Protein AF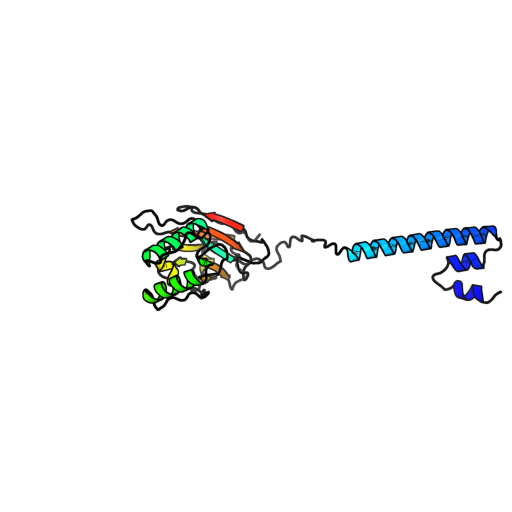-A0AA85JJZ2-F1 (afdb_monomer_lite)

Organism: Trichobilharzia regenti (NCBI:txid157069)

Secondary structure (DSSP, 8-state):
--SHHHHHHSSS-HHHHHHHH-SSHHHHHHHHHHHHHHHHHHHHHHHHHHHHHHTT----------SSSS--SPPEEEEEE-HHHHHHHHHHHHHHTT------SSGGG-HHHHHHHHHHHHHH-TT---S-EEEEEEET--EEETTTT---HHHHHH--EEEEEEEESGGGGGGEEEEEEES---SS-S--EEEEEEES-SSS---EEEEEEEE---TTS-----EEEEEE-TTS-TT-SS---EEEEE-TT----------

InterPro domains:
  IPR001873 Epithelial sodium channel [PF00858] (10-241)

pLDDT: mean 75.11, std 14.27, range [41.88, 94.56]

Sequence (263 aa):
MKCFSSVFSQSSLVPLAKIANAPSRSLRLLWATVTAIMFIGLCVCISLVVMQYLKHQTVFQLDYSGRHTVYDQVPGITICPQSQESKRLFTDAMKRFNIASQPQPLPWFSKTVMDQFRAKALEIRPDLKFSVIVNRLPKGDLLWNTSNTAISPIYRMLLNFSVEFQIQPSHLSDSYRLTVMEQVPNKRNFLCTTFELLSKNMERVWSYLEIRINQENNSEGTNRVTFTVITHERGELPFSAYDRHIHTILPPETSVSLYFSSL

Structure (mmCIF, N/CA/C/O backbone):
data_AF-A0AA85JJZ2-F1
#
_entry.id   AF-A0AA85JJZ2-F1
#
loop_
_atom_site.group_PDB
_atom_site.id
_atom_site.type_symbol
_atom_site.label_atom_id
_atom_site.label_alt_id
_atom_site.label_comp_id
_atom_site.label_asym_id
_atom_site.label_entity_id
_atom_site.label_seq_id
_atom_site.pdbx_PDB_ins_code
_atom_site.Cartn_x
_atom_site.Cartn_y
_atom_site.Cartn_z
_atom_site.occupancy
_atom_site.B_iso_or_equiv
_atom_site.auth_seq_id
_atom_site.auth_comp_id
_atom_site.auth_asym_id
_atom_site.auth_atom_id
_atom_site.pdbx_PDB_model_num
ATOM 1 N N . MET A 1 1 ? 69.908 -15.992 -46.828 1.00 45.88 1 MET A N 1
ATOM 2 C CA . MET A 1 1 ? 68.901 -14.970 -46.443 1.00 45.88 1 MET A CA 1
ATOM 3 C C . MET A 1 1 ? 67.568 -15.060 -47.221 1.00 45.88 1 MET A C 1
ATOM 5 O O . MET A 1 1 ? 66.847 -14.079 -47.260 1.00 45.88 1 MET A O 1
ATOM 9 N N . LYS A 1 2 ? 67.184 -16.210 -47.811 1.00 43.09 2 LYS A N 1
ATOM 10 C CA . LYS A 1 2 ? 65.933 -16.340 -48.602 1.00 43.09 2 LYS A CA 1
ATOM 11 C C . LYS A 1 2 ? 64.765 -17.027 -47.868 1.00 43.09 2 LYS A C 1
ATOM 13 O O . LYS A 1 2 ? 63.656 -17.012 -48.374 1.00 43.09 2 LYS A O 1
ATOM 18 N N . CYS A 1 3 ? 65.001 -17.610 -46.688 1.00 44.38 3 CYS A N 1
ATOM 19 C CA . CYS A 1 3 ? 63.988 -18.398 -45.967 1.00 44.38 3 CYS A CA 1
ATOM 20 C C . CYS A 1 3 ? 63.107 -17.555 -45.019 1.00 44.38 3 CYS A C 1
ATOM 22 O O . CYS A 1 3 ? 61.958 -17.890 -44.778 1.00 44.38 3 CYS A O 1
ATOM 24 N N . PHE A 1 4 ? 63.605 -16.419 -44.516 1.00 50.25 4 PHE A N 1
ATOM 25 C CA . PHE A 1 4 ? 62.833 -15.555 -43.609 1.00 50.25 4 PHE A CA 1
ATOM 26 C C . PHE A 1 4 ? 61.761 -14.716 -44.323 1.00 50.25 4 PHE A C 1
ATOM 28 O O . PHE A 1 4 ? 60.773 -14.340 -43.705 1.00 50.25 4 PHE A O 1
ATOM 35 N N . SER A 1 5 ? 61.921 -14.423 -45.616 1.00 52.78 5 SER A N 1
ATOM 36 C CA . SER A 1 5 ? 60.989 -13.560 -46.353 1.00 52.78 5 SER A CA 1
ATOM 37 C C . SER A 1 5 ? 59.671 -14.252 -46.716 1.00 52.78 5 SER A C 1
ATOM 39 O O . SER A 1 5 ? 58.654 -13.571 -46.837 1.00 52.78 5 SER A O 1
ATOM 41 N N . SER A 1 6 ? 59.654 -15.583 -46.856 1.00 53.25 6 SER A N 1
ATOM 42 C CA . SER A 1 6 ? 58.434 -16.332 -47.187 1.00 53.25 6 SER A CA 1
ATOM 43 C C . SER A 1 6 ? 57.478 -16.432 -45.995 1.00 53.25 6 SER A C 1
ATOM 45 O O . SER A 1 6 ? 56.279 -16.228 -46.169 1.00 53.25 6 SER A O 1
ATOM 47 N N . VAL A 1 7 ? 58.004 -16.632 -44.781 1.00 54.75 7 VAL A N 1
ATOM 48 C CA . VAL A 1 7 ? 57.213 -16.818 -43.546 1.00 54.75 7 VAL A CA 1
ATOM 49 C C . VAL A 1 7 ? 56.432 -15.554 -43.148 1.00 54.75 7 VAL A C 1
ATOM 51 O O . VAL A 1 7 ? 55.290 -15.636 -42.701 1.00 54.75 7 VAL A O 1
ATOM 54 N N . PHE A 1 8 ? 56.996 -14.364 -43.373 1.00 50.31 8 PHE A N 1
ATOM 55 C CA . PHE A 1 8 ? 56.337 -13.097 -43.021 1.00 50.31 8 PHE A CA 1
ATOM 56 C C . PHE A 1 8 ? 55.406 -12.540 -44.106 1.00 50.31 8 PHE A C 1
ATOM 58 O O . PHE A 1 8 ? 54.631 -11.633 -43.820 1.00 50.31 8 PHE A O 1
ATOM 65 N N . SER A 1 9 ? 55.445 -13.075 -45.332 1.00 49.41 9 SER A N 1
ATOM 66 C CA . SER A 1 9 ? 54.568 -12.622 -46.425 1.00 49.41 9 SER A CA 1
ATOM 67 C C . SER A 1 9 ? 53.109 -13.073 -46.272 1.00 49.41 9 SER A C 1
ATOM 69 O O . SER A 1 9 ? 52.217 -12.438 -46.826 1.00 49.41 9 SER A O 1
ATOM 71 N N . GLN A 1 10 ? 52.867 -14.132 -45.490 1.00 53.41 10 GLN A N 1
ATOM 72 C CA . GLN A 1 10 ? 51.534 -14.693 -45.227 1.00 53.41 10 GLN A CA 1
ATOM 73 C C . GLN A 1 10 ? 50.984 -14.359 -43.831 1.00 53.41 10 GLN A C 1
ATOM 75 O O . GLN A 1 10 ? 49.855 -14.719 -43.512 1.00 53.41 10 GLN A O 1
ATOM 80 N N . SER A 1 11 ? 51.759 -13.673 -42.988 1.00 52.47 11 SER A N 1
ATOM 81 C CA . SER A 1 11 ? 51.345 -13.315 -41.627 1.00 52.47 11 SER A CA 1
ATOM 82 C C . SER A 1 11 ? 50.733 -11.910 -41.588 1.00 52.47 11 SER A C 1
ATOM 84 O O . SER A 1 11 ? 51.138 -11.029 -42.343 1.00 52.47 11 SER A O 1
ATOM 86 N N . SER A 1 12 ? 49.839 -11.644 -40.631 1.00 55.72 12 SER A N 1
ATOM 87 C CA . SER A 1 12 ? 49.266 -10.310 -40.334 1.00 55.72 12 SER A CA 1
ATOM 88 C C . SER A 1 12 ? 50.306 -9.237 -39.941 1.00 55.72 12 SER A C 1
ATOM 90 O O . SER A 1 12 ? 49.969 -8.084 -39.689 1.00 55.72 12 SER A O 1
ATOM 92 N N . LEU A 1 13 ? 51.592 -9.598 -39.944 1.00 63.62 13 LEU A N 1
ATOM 93 C CA . LEU A 1 13 ? 52.769 -8.792 -39.632 1.00 63.62 13 LEU A CA 1
ATOM 94 C C . LEU A 1 13 ? 53.433 -8.203 -40.892 1.00 63.62 13 LEU A C 1
ATOM 96 O O . LEU A 1 13 ? 54.660 -8.133 -41.002 1.00 63.62 13 LEU A O 1
ATOM 100 N N . VAL A 1 14 ? 52.617 -7.735 -41.838 1.00 65.94 14 VAL A N 1
ATOM 101 C CA . VAL A 1 14 ? 53.031 -7.065 -43.088 1.00 65.94 14 VAL A CA 1
ATOM 102 C C . VAL A 1 14 ? 54.138 -6.003 -42.898 1.00 65.94 14 VAL A C 1
ATOM 104 O O . VAL A 1 14 ? 55.038 -5.931 -43.742 1.00 65.94 14 VAL A O 1
ATOM 107 N N . PRO A 1 15 ? 54.161 -5.198 -41.813 1.00 64.06 15 PRO A N 1
ATOM 108 C CA . PRO A 1 15 ? 55.228 -4.218 -41.607 1.00 64.06 15 PRO A CA 1
ATOM 109 C C . PRO A 1 15 ? 56.616 -4.846 -41.381 1.00 64.06 15 PRO A C 1
ATOM 111 O O . PRO A 1 15 ? 57.609 -4.328 -41.891 1.00 64.06 15 PRO A O 1
ATOM 114 N N . LEU A 1 16 ? 56.703 -6.004 -40.712 1.00 65.00 16 LEU A N 1
ATOM 115 C CA . LEU A 1 16 ? 57.970 -6.722 -40.494 1.00 65.00 16 LEU A CA 1
ATOM 116 C C . LEU A 1 16 ? 58.529 -7.299 -41.804 1.00 65.00 16 LEU A C 1
ATOM 118 O O . LEU A 1 16 ? 59.738 -7.246 -42.038 1.00 65.00 16 LEU A O 1
ATOM 122 N N . ALA A 1 17 ? 57.651 -7.754 -42.704 1.00 66.19 17 ALA A N 1
ATOM 123 C CA . ALA A 1 17 ? 58.038 -8.185 -44.047 1.00 66.19 17 ALA A CA 1
ATOM 124 C C . ALA A 1 17 ? 58.623 -7.027 -44.881 1.00 66.19 17 ALA A C 1
ATOM 126 O O . ALA A 1 17 ? 59.605 -7.214 -45.604 1.00 66.19 17 ALA A O 1
ATOM 127 N N . LYS A 1 18 ? 58.068 -5.812 -44.748 1.00 67.12 18 LYS A N 1
ATOM 128 C CA . LYS A 1 18 ? 58.584 -4.606 -45.421 1.00 67.12 18 LYS A CA 1
ATOM 129 C C . LYS A 1 18 ? 59.937 -4.150 -44.867 1.00 67.12 18 LYS A C 1
ATOM 131 O O . LYS A 1 18 ? 60.785 -3.722 -45.648 1.00 67.12 18 LYS A O 1
ATOM 136 N N . ILE A 1 19 ? 60.178 -4.296 -43.562 1.00 69.62 19 ILE A N 1
ATOM 137 C CA . ILE A 1 19 ? 61.484 -4.004 -42.942 1.00 69.62 19 ILE A CA 1
ATOM 138 C C . ILE A 1 19 ? 62.555 -4.994 -43.427 1.00 69.62 19 ILE A C 1
ATOM 140 O O . ILE A 1 19 ? 63.663 -4.582 -43.770 1.00 69.62 19 ILE A O 1
ATOM 144 N N . ALA A 1 20 ? 62.234 -6.289 -43.502 1.00 67.81 20 ALA A N 1
ATOM 145 C CA . ALA A 1 20 ? 63.182 -7.322 -43.924 1.00 67.81 20 ALA A CA 1
ATOM 146 C C . ALA A 1 20 ? 63.566 -7.222 -45.415 1.00 67.81 20 ALA A C 1
ATOM 148 O O . ALA A 1 20 ? 64.724 -7.454 -45.768 1.00 67.81 20 ALA A O 1
ATOM 149 N N . ASN A 1 21 ? 62.617 -6.836 -46.276 1.00 68.44 21 ASN A N 1
ATOM 150 C CA . ASN A 1 21 ? 62.807 -6.779 -47.731 1.00 68.44 21 ASN A CA 1
ATOM 151 C C . ASN A 1 21 ? 63.235 -5.398 -48.268 1.00 68.44 21 ASN A C 1
ATOM 153 O O . ASN A 1 21 ? 63.489 -5.270 -49.465 1.00 68.44 21 ASN A O 1
ATOM 157 N N . ALA A 1 22 ? 63.338 -4.358 -47.432 1.00 73.88 22 ALA A N 1
ATOM 158 C CA . ALA A 1 22 ? 63.749 -3.033 -47.900 1.00 73.88 22 ALA A CA 1
ATOM 159 C C . ALA A 1 22 ? 65.244 -3.006 -48.320 1.00 73.88 22 ALA A C 1
ATOM 161 O O . ALA A 1 22 ? 66.100 -3.502 -47.574 1.00 73.88 22 ALA A O 1
ATOM 162 N N . PRO A 1 23 ? 65.590 -2.419 -49.486 1.00 71.12 23 PRO A N 1
ATOM 163 C CA . PRO A 1 23 ? 66.945 -2.472 -50.048 1.00 71.12 23 PRO A CA 1
ATOM 164 C C . PRO A 1 23 ? 67.948 -1.517 -49.379 1.00 71.12 23 PRO A C 1
ATOM 166 O O . PRO A 1 23 ? 69.133 -1.833 -49.318 1.00 71.12 23 PRO A O 1
ATOM 169 N N . SER A 1 24 ? 67.503 -0.374 -48.844 1.00 82.00 24 SER A N 1
ATOM 170 C CA . SER A 1 24 ? 68.378 0.641 -48.236 1.00 82.00 24 SER A CA 1
ATOM 171 C C . SER A 1 24 ? 68.231 0.713 -46.711 1.00 82.00 24 SER A C 1
ATOM 173 O O . SER A 1 24 ? 67.152 0.493 -46.155 1.00 82.00 24 SER A O 1
ATOM 175 N N . ARG A 1 25 ? 69.327 1.049 -46.010 1.00 76.25 25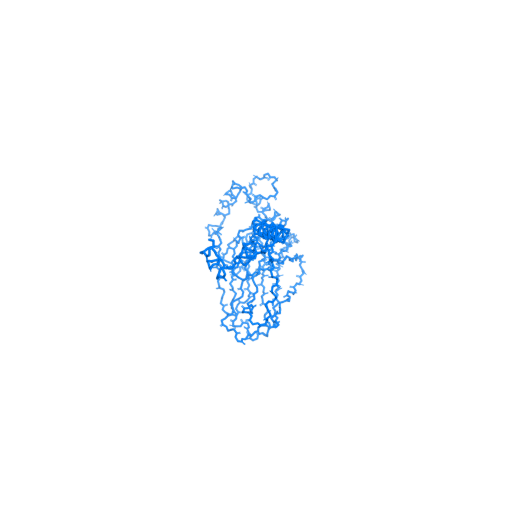 ARG A N 1
ATOM 176 C CA . ARG A 1 25 ? 69.340 1.175 -44.538 1.00 76.25 25 ARG A CA 1
ATOM 177 C C . ARG A 1 25 ? 68.389 2.264 -44.031 1.00 76.25 25 ARG A C 1
ATOM 179 O O . ARG A 1 25 ? 67.724 2.048 -43.026 1.00 76.25 25 ARG A O 1
ATOM 186 N N . SER A 1 26 ? 68.280 3.387 -44.741 1.00 77.94 26 SER A N 1
ATOM 187 C CA . SER A 1 26 ? 67.366 4.487 -44.401 1.00 77.94 26 SER A CA 1
ATOM 188 C C . SER A 1 26 ? 65.895 4.076 -44.497 1.00 77.94 26 SER A C 1
ATOM 190 O O . SER A 1 26 ? 65.113 4.378 -43.599 1.00 77.94 26 SER A O 1
ATOM 192 N N . LEU A 1 27 ? 65.523 3.316 -45.533 1.00 75.56 27 LEU A N 1
ATOM 193 C CA . LEU A 1 27 ? 64.153 2.838 -45.714 1.00 75.56 27 LEU A CA 1
ATOM 194 C C . LEU A 1 27 ? 63.770 1.789 -44.660 1.00 75.56 27 LEU A C 1
ATOM 196 O O . LEU A 1 27 ? 62.645 1.801 -44.169 1.00 75.56 27 LEU A O 1
ATOM 200 N N . ARG A 1 28 ? 64.708 0.921 -44.252 1.00 78.06 28 ARG A N 1
ATOM 201 C CA . ARG A 1 28 ? 64.500 -0.007 -43.122 1.00 78.06 28 ARG A CA 1
ATOM 202 C C . ARG A 1 28 ? 64.219 0.734 -41.820 1.00 78.06 28 ARG A C 1
ATOM 204 O O . ARG A 1 28 ? 63.323 0.339 -41.083 1.00 78.06 28 ARG A O 1
ATOM 211 N N . LEU A 1 29 ? 64.969 1.804 -41.563 1.00 80.94 29 LEU A N 1
ATOM 212 C CA . LEU A 1 29 ? 64.834 2.618 -40.357 1.00 80.94 29 LEU A CA 1
ATOM 213 C C . LEU A 1 29 ? 63.480 3.342 -40.329 1.00 80.94 29 LEU A C 1
ATOM 215 O O . LEU A 1 29 ? 62.813 3.334 -39.302 1.00 80.94 29 LEU A O 1
ATOM 219 N N . LEU A 1 30 ? 63.027 3.856 -41.476 1.00 83.12 30 LEU A N 1
ATOM 220 C CA . LEU A 1 30 ? 61.710 4.481 -41.625 1.00 83.12 30 LEU A CA 1
ATOM 221 C C . LEU A 1 30 ? 60.552 3.487 -41.425 1.00 83.12 30 LEU A C 1
ATOM 223 O O . LEU A 1 30 ? 59.590 3.785 -40.724 1.00 83.12 30 LEU A O 1
ATOM 227 N N . TRP A 1 31 ? 60.635 2.277 -41.986 1.00 79.94 31 TRP A N 1
ATOM 228 C CA . TRP A 1 31 ? 59.608 1.259 -41.735 1.00 79.94 31 TRP A CA 1
ATOM 229 C C . TRP A 1 31 ? 59.611 0.775 -40.282 1.00 79.94 31 TRP A C 1
ATOM 231 O O . TRP A 1 31 ? 58.543 0.506 -39.730 1.00 79.94 31 TRP A O 1
ATOM 241 N N . ALA A 1 32 ? 60.780 0.697 -39.642 1.00 83.06 32 ALA A N 1
ATOM 242 C CA . ALA A 1 32 ? 60.893 0.335 -38.234 1.00 83.06 32 ALA A CA 1
ATOM 243 C C . ALA A 1 32 ? 60.255 1.388 -37.316 1.00 83.06 32 ALA A C 1
ATOM 245 O O . ALA A 1 32 ? 59.477 1.022 -36.435 1.00 83.06 32 ALA A O 1
ATOM 246 N N . THR A 1 33 ? 60.506 2.682 -37.550 1.00 85.94 33 THR A N 1
ATOM 247 C CA . THR A 1 33 ? 59.891 3.761 -36.759 1.00 85.94 33 THR A CA 1
ATOM 248 C C . THR A 1 33 ? 58.377 3.801 -36.940 1.00 85.94 33 THR A C 1
ATOM 250 O O . THR A 1 33 ? 57.650 3.857 -35.952 1.00 85.94 33 THR A O 1
ATOM 253 N N . VAL A 1 34 ? 57.880 3.675 -38.174 1.00 85.19 34 VAL A N 1
ATOM 254 C CA . VAL A 1 34 ? 56.434 3.626 -38.453 1.00 85.19 34 VAL A CA 1
ATOM 255 C C . VAL A 1 34 ? 55.773 2.414 -37.786 1.00 85.19 34 VAL A C 1
ATOM 257 O O . VAL A 1 34 ? 54.698 2.537 -37.202 1.00 85.19 34 VAL A O 1
ATOM 260 N N . THR A 1 35 ? 56.425 1.250 -37.808 1.00 84.56 35 THR A N 1
ATOM 261 C CA . THR A 1 35 ? 55.900 0.038 -37.155 1.00 84.56 35 THR A CA 1
ATOM 262 C C . THR A 1 35 ? 55.863 0.185 -35.634 1.00 84.56 35 THR A C 1
ATOM 264 O O . THR A 1 35 ? 54.874 -0.197 -35.012 1.00 84.56 35 THR A O 1
ATOM 267 N N . ALA A 1 36 ? 56.895 0.785 -35.035 1.00 86.50 36 ALA A N 1
ATOM 268 C CA . ALA A 1 36 ? 56.930 1.059 -33.601 1.00 86.50 36 ALA A CA 1
ATOM 269 C C . ALA A 1 36 ? 55.815 2.030 -33.178 1.00 86.50 36 ALA A C 1
ATOM 271 O O . ALA A 1 36 ? 55.132 1.779 -32.188 1.00 86.50 36 ALA A O 1
ATOM 272 N N . ILE A 1 37 ? 55.571 3.089 -33.960 1.00 89.50 37 ILE A N 1
ATOM 273 C CA . ILE A 1 37 ? 54.482 4.044 -33.704 1.00 89.50 37 ILE A CA 1
ATOM 274 C C . ILE A 1 37 ? 53.116 3.348 -33.776 1.00 89.50 37 ILE A C 1
ATOM 276 O O . ILE A 1 37 ? 52.294 3.532 -32.880 1.00 89.50 37 ILE A O 1
ATOM 280 N N . MET A 1 38 ? 52.879 2.507 -34.791 1.00 87.88 38 MET A N 1
ATOM 281 C CA . MET A 1 38 ? 51.626 1.747 -34.899 1.00 87.88 38 MET A CA 1
ATOM 282 C C . MET A 1 38 ? 51.419 0.795 -33.716 1.00 87.88 38 MET A C 1
ATOM 284 O O . MET A 1 38 ? 50.307 0.690 -33.202 1.00 87.88 38 MET A O 1
ATOM 288 N N . PHE A 1 39 ? 52.480 0.130 -33.255 1.00 88.25 39 PHE A N 1
ATOM 289 C CA . PHE A 1 39 ? 52.407 -0.774 -32.109 1.00 88.25 39 PHE A CA 1
ATOM 290 C C . PHE A 1 39 ? 52.103 -0.028 -30.805 1.00 88.25 39 PHE A C 1
ATOM 292 O O . PHE A 1 39 ? 51.228 -0.444 -30.050 1.00 88.25 39 PHE A O 1
ATOM 299 N N . ILE A 1 40 ? 52.766 1.108 -30.566 1.00 92.00 40 ILE A N 1
ATOM 300 C CA . ILE A 1 40 ? 52.488 1.960 -29.403 1.00 92.00 40 ILE A CA 1
ATOM 301 C C . ILE A 1 40 ? 51.035 2.446 -29.441 1.00 92.00 40 ILE A C 1
ATOM 303 O O . ILE A 1 40 ? 50.339 2.348 -28.433 1.00 92.00 40 ILE A O 1
ATOM 307 N N . GLY A 1 41 ? 50.549 2.897 -30.602 1.00 92.12 41 GLY A N 1
ATOM 308 C CA . GLY A 1 41 ? 49.153 3.303 -30.775 1.00 92.12 41 GLY A CA 1
ATOM 309 C C . GLY A 1 41 ? 48.169 2.177 -30.445 1.00 92.12 41 GLY A C 1
ATOM 310 O O . GLY A 1 41 ? 47.213 2.391 -29.704 1.00 92.12 41 GLY A O 1
ATOM 311 N N . LEU A 1 42 ? 48.440 0.958 -30.917 1.00 91.12 42 LEU A N 1
ATOM 312 C CA . LEU A 1 42 ? 47.623 -0.218 -30.615 1.00 91.12 42 LEU A CA 1
ATOM 313 C C . LEU A 1 42 ? 47.613 -0.546 -29.113 1.00 91.12 42 LEU A C 1
ATOM 315 O O . LEU A 1 42 ? 46.544 -0.759 -28.544 1.00 91.12 42 LEU A O 1
ATOM 319 N N . CYS A 1 43 ? 48.773 -0.519 -28.452 1.00 93.25 43 CYS A N 1
ATOM 320 C CA . CYS A 1 43 ? 48.876 -0.734 -27.007 1.00 93.25 43 CYS A CA 1
ATOM 321 C C . CYS A 1 43 ? 48.097 0.318 -26.204 1.00 93.25 43 CYS A C 1
ATOM 323 O O . CYS A 1 43 ? 47.430 -0.028 -25.226 1.00 93.25 43 CYS A O 1
ATOM 325 N N . VAL A 1 44 ? 48.141 1.588 -26.623 1.00 94.56 44 VAL A N 1
ATOM 326 C CA . VAL A 1 44 ? 47.379 2.673 -25.988 1.00 94.56 44 VAL A CA 1
ATOM 327 C C . VAL A 1 44 ? 45.878 2.449 -26.165 1.00 94.56 44 VAL A C 1
ATOM 329 O O . VAL A 1 44 ? 45.148 2.487 -25.178 1.00 94.56 44 VAL A O 1
ATOM 332 N N . CYS A 1 45 ? 45.410 2.140 -27.378 1.00 91.75 45 CYS A N 1
ATOM 333 C CA . CYS A 1 45 ? 43.994 1.865 -27.637 1.00 91.75 45 CYS A CA 1
ATOM 334 C C . CYS A 1 45 ? 43.469 0.690 -26.800 1.00 91.75 45 CYS A C 1
ATOM 336 O O . CYS A 1 45 ? 42.422 0.809 -26.167 1.00 91.75 45 CYS A O 1
ATOM 338 N N . ILE A 1 46 ? 44.211 -0.423 -26.742 1.00 93.62 46 ILE A N 1
ATOM 339 C CA . ILE A 1 46 ? 43.832 -1.586 -25.926 1.00 93.62 46 ILE A CA 1
ATOM 340 C C . ILE A 1 46 ? 43.775 -1.203 -24.444 1.00 93.62 46 ILE A C 1
ATOM 342 O O . ILE A 1 46 ? 42.800 -1.522 -23.767 1.00 93.62 46 ILE A O 1
ATOM 346 N N . SER A 1 47 ? 44.778 -0.474 -23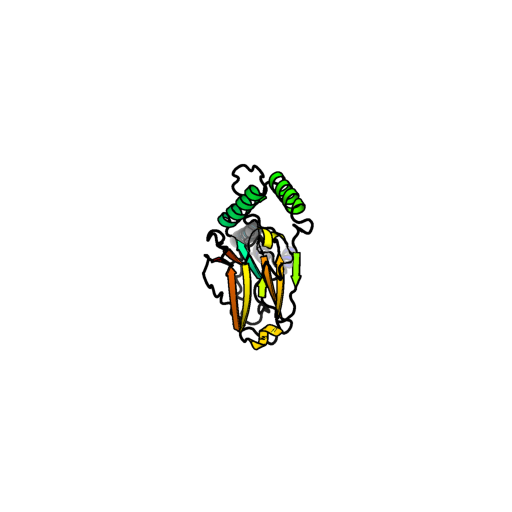.946 1.00 90.75 47 SER A N 1
ATOM 347 C CA . SER A 1 47 ? 44.816 -0.034 -22.545 1.00 90.75 47 SER A CA 1
ATOM 348 C C . SER A 1 47 ? 43.626 0.863 -22.191 1.00 90.75 47 SER A C 1
ATOM 350 O O . SER A 1 47 ? 43.043 0.707 -21.121 1.00 90.75 47 SER A O 1
ATOM 352 N N . LEU A 1 48 ? 43.218 1.763 -23.094 1.00 90.44 48 LEU A N 1
ATOM 353 C CA . LEU A 1 48 ? 42.041 2.616 -22.905 1.00 90.44 48 LEU A CA 1
ATOM 354 C C . LEU A 1 48 ? 40.744 1.800 -22.831 1.00 90.44 48 LEU A C 1
ATOM 356 O O . LEU A 1 48 ? 39.943 2.023 -21.924 1.00 90.44 48 LEU A O 1
ATOM 360 N N . VAL A 1 49 ? 40.559 0.824 -23.727 1.00 90.56 49 VAL A N 1
ATOM 361 C CA . VAL A 1 49 ? 39.382 -0.064 -23.716 1.00 90.56 49 VAL A CA 1
ATOM 362 C C . VAL A 1 49 ? 39.328 -0.888 -22.430 1.00 90.56 49 VAL A C 1
ATOM 364 O O . VAL A 1 49 ? 38.276 -0.978 -21.800 1.00 90.56 49 VAL A O 1
ATOM 367 N N . VAL A 1 50 ? 40.461 -1.444 -21.994 1.00 90.00 50 VAL A N 1
ATOM 368 C CA . VAL A 1 50 ? 40.537 -2.217 -20.746 1.00 90.00 50 VAL A CA 1
ATOM 369 C C . VAL A 1 50 ? 40.233 -1.335 -19.536 1.00 90.00 50 VAL A C 1
ATOM 371 O O . VAL A 1 50 ? 39.458 -1.741 -18.675 1.00 90.00 50 VAL A O 1
ATOM 374 N N . MET A 1 51 ? 40.767 -0.111 -19.473 1.00 86.19 51 MET A N 1
ATOM 375 C CA . MET A 1 51 ? 40.428 0.829 -18.399 1.00 86.19 51 MET A CA 1
ATOM 376 C C . MET A 1 51 ? 38.938 1.188 -18.393 1.00 86.19 51 MET A C 1
ATOM 378 O O . MET A 1 51 ? 38.335 1.258 -17.324 1.00 86.19 51 MET A O 1
ATOM 382 N N . GLN A 1 52 ? 38.324 1.383 -19.564 1.00 81.19 52 GLN A N 1
ATOM 383 C CA . GLN A 1 52 ? 36.890 1.657 -19.669 1.00 81.19 52 GLN A CA 1
ATOM 384 C C . GLN A 1 52 ? 36.041 0.455 -19.226 1.00 81.19 52 GLN A C 1
ATOM 386 O O . GLN A 1 52 ? 35.055 0.638 -18.513 1.00 81.19 52 GLN A O 1
ATOM 391 N N . TYR A 1 53 ? 36.459 -0.765 -19.572 1.00 82.56 53 TYR A N 1
ATOM 392 C CA . TYR A 1 53 ? 35.827 -2.004 -19.117 1.00 82.56 53 TYR A CA 1
ATOM 393 C C . TYR A 1 53 ? 35.933 -2.175 -17.592 1.00 82.56 53 TYR A C 1
ATOM 395 O O . TYR A 1 53 ? 34.930 -2.400 -16.917 1.00 82.56 53 TYR A O 1
ATOM 403 N N . LEU A 1 54 ? 37.125 -1.968 -17.021 1.00 81.19 54 LEU A N 1
ATOM 404 C CA . LEU A 1 54 ? 37.358 -2.036 -15.572 1.00 81.19 54 LEU A CA 1
ATOM 405 C C . LEU A 1 54 ? 36.605 -0.951 -14.790 1.00 81.19 54 LEU A C 1
ATOM 407 O O . LEU A 1 54 ? 36.335 -1.128 -13.603 1.00 81.19 54 LEU A O 1
ATOM 411 N N . LYS A 1 55 ? 36.219 0.153 -15.438 1.00 82.19 55 LYS A N 1
ATOM 412 C CA . LYS A 1 55 ? 35.410 1.215 -14.827 1.00 82.19 55 LYS A CA 1
ATOM 413 C C . LYS A 1 55 ? 33.942 0.812 -14.621 1.00 82.19 55 LYS A C 1
ATOM 415 O O . LYS A 1 55 ? 33.222 1.566 -13.975 1.00 82.19 55 LYS A O 1
ATOM 420 N N . HIS A 1 56 ? 33.504 -0.346 -15.138 1.00 69.50 56 HIS A N 1
ATOM 421 C CA . HIS A 1 56 ? 32.136 -0.866 -14.999 1.00 69.50 56 HIS A CA 1
ATOM 422 C C . HIS A 1 56 ? 31.074 0.215 -15.261 1.00 69.50 56 HIS A C 1
ATOM 424 O O . HIS A 1 56 ? 30.127 0.381 -14.493 1.00 69.50 56 HIS A O 1
ATOM 430 N N . GLN A 1 57 ? 31.255 1.003 -16.327 1.00 58.22 57 GLN A N 1
ATOM 431 C CA . GLN A 1 57 ? 30.267 2.012 -16.693 1.00 58.22 57 GLN A CA 1
ATOM 432 C C . GLN A 1 57 ? 29.005 1.307 -17.182 1.00 58.22 57 GLN A C 1
ATOM 434 O O . GLN A 1 57 ? 28.987 0.708 -18.254 1.00 58.22 57 GLN A O 1
ATOM 439 N N . THR A 1 58 ? 27.949 1.378 -16.384 1.00 59.88 58 THR A N 1
ATOM 440 C CA . THR A 1 58 ? 26.626 0.913 -16.775 1.00 59.88 58 THR A CA 1
ATOM 441 C C . THR A 1 58 ? 25.930 2.020 -17.558 1.00 59.88 58 THR A C 1
ATOM 443 O O . THR A 1 58 ? 25.788 3.150 -17.090 1.00 59.88 58 THR A O 1
ATOM 446 N N . VAL A 1 59 ? 25.510 1.706 -18.781 1.00 62.41 59 VAL A N 1
ATOM 447 C CA . VAL A 1 59 ? 24.591 2.557 -19.537 1.00 62.41 59 VAL A CA 1
ATOM 448 C C . VAL A 1 59 ? 23.190 2.068 -19.212 1.00 62.41 59 VAL A C 1
ATOM 450 O O . VAL A 1 59 ? 22.829 0.941 -19.541 1.00 62.41 59 VAL A O 1
ATOM 453 N N . PHE A 1 60 ? 22.411 2.901 -18.529 1.00 44.47 60 PHE A N 1
ATOM 454 C CA . PHE A 1 60 ? 20.992 2.636 -18.344 1.00 44.47 60 PHE A CA 1
ATOM 455 C C . PHE A 1 60 ? 20.273 3.020 -19.632 1.00 44.47 60 PHE A C 1
ATOM 457 O O . PHE A 1 60 ? 20.098 4.202 -19.925 1.00 44.47 60 PHE A O 1
ATOM 464 N N . GLN A 1 61 ? 19.886 2.018 -20.415 1.00 43.16 61 GLN A N 1
ATOM 465 C CA . GLN A 1 61 ? 18.974 2.231 -21.524 1.00 43.16 61 GLN A CA 1
ATOM 466 C C . GLN A 1 61 ? 17.556 2.318 -20.953 1.00 43.16 61 GLN A C 1
ATOM 468 O O . GLN A 1 61 ? 17.006 1.339 -20.451 1.00 43.16 61 GLN A O 1
ATOM 473 N N . LEU A 1 62 ? 17.000 3.526 -20.963 1.00 47.06 62 LEU A N 1
ATOM 474 C CA . LEU A 1 62 ? 15.606 3.771 -20.617 1.00 47.06 62 LEU A CA 1
ATOM 475 C C . LEU A 1 62 ? 14.757 3.478 -21.855 1.00 47.06 62 LEU A C 1
ATOM 477 O O . LEU A 1 62 ? 14.473 4.377 -22.642 1.00 47.06 62 LEU A O 1
ATOM 481 N N . ASP A 1 63 ? 14.383 2.215 -22.039 1.00 43.47 63 ASP A N 1
ATOM 482 C CA . ASP A 1 63 ? 13.408 1.846 -23.060 1.00 43.47 63 ASP A CA 1
ATOM 483 C C . ASP A 1 63 ? 11.993 2.085 -22.528 1.00 43.47 63 ASP A C 1
ATOM 485 O O . ASP A 1 63 ? 11.572 1.519 -21.516 1.00 43.47 63 ASP A O 1
ATOM 489 N N . TYR A 1 64 ? 11.237 2.928 -23.231 1.00 44.91 64 TYR A N 1
ATOM 490 C CA . TYR A 1 64 ? 9.798 3.033 -23.031 1.00 44.91 64 TYR A CA 1
ATOM 491 C C . TYR A 1 64 ? 9.136 1.884 -23.787 1.00 44.91 64 TYR A C 1
ATOM 493 O O . TYR A 1 64 ? 9.020 1.912 -25.014 1.00 44.91 64 TYR A O 1
ATOM 501 N N . SER A 1 65 ? 8.723 0.845 -23.067 1.00 48.12 65 SER A N 1
ATOM 502 C CA . SER A 1 65 ? 7.935 -0.216 -23.679 1.00 48.12 65 SER A CA 1
ATOM 503 C C . SER A 1 65 ? 6.495 0.263 -23.861 1.00 48.12 65 SER A C 1
ATOM 505 O O . SER A 1 65 ? 5.711 0.288 -22.919 1.00 48.12 65 SER A O 1
ATOM 507 N N . GLY A 1 66 ? 6.164 0.705 -25.073 1.00 41.94 66 GLY A N 1
ATOM 508 C CA . GLY A 1 66 ? 4.805 1.091 -25.440 1.00 41.94 66 GLY A CA 1
ATOM 509 C C . GLY A 1 66 ? 3.904 -0.111 -25.744 1.00 41.94 66 GLY A C 1
ATOM 510 O O . GLY A 1 66 ? 4.357 -1.094 -26.330 1.00 41.94 66 GLY A O 1
ATOM 511 N N . ARG A 1 67 ? 2.620 0.030 -25.379 1.00 43.31 67 ARG A N 1
ATOM 512 C CA . ARG A 1 67 ? 1.376 -0.634 -25.845 1.00 43.31 67 ARG A CA 1
ATOM 513 C C . ARG A 1 67 ? 1.257 -2.165 -25.915 1.00 43.31 67 ARG A C 1
ATOM 515 O O . ARG A 1 67 ? 0.141 -2.665 -25.991 1.00 43.31 67 ARG A O 1
ATOM 522 N N . HIS A 1 68 ? 2.352 -2.918 -25.917 1.00 41.88 68 HIS A N 1
ATOM 523 C CA . HIS A 1 68 ? 2.342 -4.377 -26.092 1.00 41.88 68 HIS A CA 1
ATOM 524 C C . HIS A 1 68 ? 3.085 -5.142 -25.000 1.00 41.88 68 HIS A C 1
ATOM 526 O O . HIS A 1 68 ? 3.079 -6.374 -25.005 1.00 41.88 68 HIS A O 1
ATOM 532 N N . THR A 1 69 ? 3.693 -4.454 -24.035 1.00 44.25 69 THR A N 1
ATOM 533 C CA . THR A 1 69 ? 4.010 -5.109 -22.771 1.00 44.25 69 THR A CA 1
ATOM 534 C C . THR A 1 69 ? 2.745 -5.200 -21.940 1.00 44.25 69 THR A C 1
ATOM 536 O O . THR A 1 69 ? 1.981 -4.249 -21.822 1.00 44.25 69 THR A O 1
ATOM 539 N N . VAL A 1 70 ? 2.513 -6.395 -21.410 1.00 46.75 70 VAL A N 1
ATOM 540 C CA . VAL A 1 70 ? 1.344 -6.834 -20.642 1.00 46.75 70 VAL A CA 1
ATOM 541 C C . VAL A 1 70 ? 1.322 -6.145 -19.263 1.00 46.75 70 VAL A C 1
ATOM 543 O O . VAL A 1 70 ? 1.320 -6.795 -18.221 1.00 46.75 70 VAL A O 1
ATOM 546 N N . TYR A 1 71 ? 1.350 -4.813 -19.247 1.00 49.53 71 TYR A N 1
ATOM 547 C CA . TYR A 1 71 ? 1.185 -3.966 -18.067 1.00 49.53 71 TYR A CA 1
ATOM 548 C C . TYR A 1 71 ? -0.244 -3.407 -17.975 1.00 49.53 71 TYR A C 1
ATOM 550 O O . TYR A 1 71 ? -0.482 -2.436 -17.270 1.00 49.53 71 TYR A O 1
ATOM 558 N N . ASP A 1 72 ? -1.224 -4.080 -18.589 1.00 54.41 72 ASP A N 1
ATOM 559 C CA . ASP A 1 72 ? -2.673 -3.833 -18.415 1.00 54.41 72 ASP A CA 1
ATOM 560 C C . ASP A 1 72 ? -3.190 -4.164 -16.999 1.00 54.41 72 ASP A C 1
ATOM 562 O O . ASP A 1 72 ? -4.394 -4.212 -16.717 1.00 54.41 72 ASP A O 1
ATOM 566 N N . GLN A 1 73 ? -2.273 -4.443 -16.077 1.00 63.28 73 GLN A N 1
ATOM 567 C CA . GLN A 1 73 ? -2.591 -4.810 -14.716 1.00 63.28 73 GLN A CA 1
ATOM 568 C C . GLN A 1 73 ? -2.727 -3.548 -13.876 1.00 63.28 73 GLN A C 1
ATOM 570 O O . GLN A 1 73 ? -1.806 -2.740 -13.789 1.00 63.28 73 GLN A O 1
ATOM 575 N N . VAL A 1 74 ? -3.879 -3.420 -13.218 1.00 75.44 74 VAL A N 1
ATOM 576 C CA . VAL A 1 74 ? -4.103 -2.403 -12.189 1.00 75.44 74 VAL A CA 1
ATOM 577 C C . VAL A 1 74 ? -2.947 -2.463 -11.175 1.00 75.44 74 VAL A C 1
ATOM 579 O O . VAL A 1 74 ? -2.634 -3.567 -10.705 1.00 75.44 74 VAL A O 1
ATOM 582 N N . PRO A 1 75 ? -2.298 -1.327 -10.850 1.00 78.25 75 PRO A N 1
ATOM 583 C CA . PRO A 1 75 ? -1.189 -1.312 -9.904 1.00 78.25 75 PRO A CA 1
ATOM 584 C C . PRO A 1 75 ? -1.630 -1.762 -8.508 1.00 78.25 75 PRO A C 1
ATOM 586 O O . PRO A 1 75 ? -2.808 -1.701 -8.148 1.00 78.25 75 PRO A O 1
ATOM 589 N N . GLY A 1 76 ? -0.660 -2.194 -7.704 1.00 84.75 76 GLY A N 1
ATOM 590 C CA . GLY A 1 76 ? -0.875 -2.398 -6.279 1.00 84.75 76 GLY A CA 1
ATOM 591 C C . GLY A 1 76 ? -1.037 -1.050 -5.582 1.00 84.75 76 GLY A C 1
ATOM 592 O O . GLY A 1 76 ? -0.296 -0.101 -5.850 1.00 84.75 76 GLY A O 1
ATOM 593 N N . ILE A 1 77 ? -2.023 -0.948 -4.697 1.00 88.00 77 ILE A N 1
ATOM 594 C CA . ILE A 1 77 ? -2.321 0.281 -3.962 1.00 88.00 77 ILE A CA 1
ATOM 595 C C . ILE A 1 77 ? -2.183 -0.011 -2.482 1.00 88.00 77 ILE A C 1
ATOM 597 O O . ILE A 1 77 ? -2.961 -0.768 -1.912 1.00 88.00 77 ILE A O 1
ATOM 601 N N . THR A 1 78 ? -1.205 0.607 -1.835 1.00 89.19 78 THR A N 1
ATOM 602 C CA . THR A 1 78 ? -1.020 0.503 -0.390 1.00 89.19 78 THR A CA 1
ATOM 603 C C . THR A 1 78 ? -1.478 1.774 0.297 1.00 89.19 78 THR A C 1
ATOM 605 O O . THR A 1 78 ? -1.020 2.863 -0.022 1.00 89.19 78 THR A O 1
ATOM 608 N N . ILE A 1 79 ? -2.351 1.635 1.286 1.00 88.94 79 ILE A N 1
ATOM 609 C CA . ILE A 1 79 ? -2.850 2.730 2.109 1.00 88.94 79 ILE A CA 1
ATOM 610 C C . ILE A 1 79 ? -2.264 2.570 3.509 1.00 88.94 79 ILE A C 1
ATOM 612 O O . ILE A 1 79 ? -2.454 1.543 4.163 1.00 88.94 79 ILE A O 1
ATOM 616 N N . CYS A 1 80 ? -1.558 3.594 3.977 1.00 88.69 80 CYS A N 1
ATOM 617 C CA . CYS A 1 80 ? -1.021 3.665 5.334 1.00 88.69 80 CYS A CA 1
ATOM 618 C C . CYS A 1 80 ? -1.444 4.991 5.976 1.00 88.69 80 CYS A C 1
ATOM 620 O O . CYS A 1 80 ? -1.406 6.011 5.291 1.00 88.69 80 CYS A O 1
ATOM 622 N N . PRO A 1 81 ? -1.780 5.058 7.274 1.00 87.75 81 PRO A N 1
ATOM 623 C CA . PRO A 1 81 ? -1.818 6.332 7.980 1.00 87.75 81 PRO A CA 1
ATOM 624 C C . PRO A 1 81 ? -0.459 7.024 7.865 1.00 87.75 81 PRO A C 1
ATOM 626 O O . PRO A 1 81 ? 0.582 6.366 7.967 1.00 87.75 81 PRO A O 1
ATOM 629 N N . GLN A 1 82 ? -0.454 8.345 7.697 1.00 86.75 82 GLN A N 1
ATOM 630 C CA . GLN A 1 82 ? 0.780 9.127 7.696 1.00 86.75 82 GLN A CA 1
ATOM 631 C C . GLN A 1 82 ? 1.581 8.844 8.977 1.00 86.75 82 GLN A C 1
ATOM 633 O O . GLN A 1 82 ? 1.005 8.591 10.032 1.00 86.75 82 GLN A O 1
ATOM 638 N N . SER A 1 83 ? 2.913 8.901 8.918 1.00 83.38 83 SER A N 1
ATOM 639 C CA . SER A 1 83 ? 3.791 8.545 10.047 1.00 83.38 83 SER A CA 1
ATOM 640 C C . SER A 1 83 ? 3.416 9.237 11.375 1.00 83.38 83 SER A C 1
ATOM 642 O O . SER A 1 83 ? 3.395 8.591 12.425 1.00 83.38 83 SER A O 1
ATOM 644 N N . GLN A 1 84 ? 3.032 10.519 11.332 1.00 83.94 84 GLN A N 1
ATOM 645 C CA . GLN A 1 84 ? 2.564 11.261 12.509 1.00 83.94 84 GLN A CA 1
ATOM 646 C C . GLN A 1 84 ? 1.219 10.741 13.046 1.00 83.94 84 GLN A C 1
ATOM 648 O O . GLN A 1 84 ? 1.077 10.564 14.257 1.00 83.94 84 GLN A O 1
ATOM 653 N N . GLU A 1 85 ? 0.268 10.419 12.168 1.00 85.19 85 GLU A N 1
ATOM 654 C CA . GLU A 1 85 ? -1.015 9.823 12.556 1.00 85.19 85 GLU A CA 1
ATOM 655 C C . GLU A 1 85 ? -0.843 8.390 13.068 1.00 85.19 85 GLU A C 1
ATOM 657 O O . GLU A 1 85 ? -1.405 8.039 14.099 1.00 85.19 85 GLU A O 1
ATOM 662 N N . SER A 1 86 ? 0.020 7.585 12.440 1.00 85.31 86 SER A N 1
ATOM 663 C CA . SER A 1 86 ? 0.411 6.260 12.940 1.00 85.31 86 SER A CA 1
ATOM 664 C C . SER A 1 86 ? 0.935 6.346 14.378 1.00 85.31 86 SER A C 1
ATOM 666 O O . SER A 1 86 ? 0.548 5.551 15.235 1.00 85.31 86 SER A O 1
ATOM 668 N N . LYS A 1 87 ? 1.782 7.345 14.674 1.00 85.50 87 LYS A N 1
ATOM 669 C CA . LYS A 1 87 ? 2.280 7.612 16.031 1.00 85.50 87 LYS A CA 1
ATOM 670 C C . LYS A 1 87 ? 1.160 7.992 16.990 1.00 85.50 87 LYS A C 1
ATOM 672 O O . LYS A 1 87 ? 1.141 7.489 18.115 1.00 85.50 87 LYS A O 1
ATOM 677 N N . ARG A 1 88 ? 0.236 8.849 16.558 1.00 84.75 88 ARG A N 1
ATOM 678 C CA . ARG A 1 88 ? -0.914 9.273 17.360 1.00 84.75 88 ARG A CA 1
ATOM 679 C C . ARG A 1 88 ? -1.823 8.094 17.705 1.00 84.75 88 ARG A C 1
ATOM 681 O O . ARG A 1 88 ? -2.067 7.877 18.887 1.00 84.75 88 ARG A O 1
ATOM 688 N N . LEU A 1 89 ? -2.222 7.300 16.709 1.00 84.38 89 LEU A N 1
ATOM 689 C CA . LEU A 1 89 ? -3.053 6.102 16.875 1.00 84.38 89 LEU A CA 1
ATOM 690 C C . LEU A 1 89 ? -2.399 5.086 17.816 1.00 84.38 89 LEU A C 1
ATOM 692 O O . LEU A 1 89 ? -3.042 4.588 18.737 1.00 84.38 89 LEU A O 1
ATOM 696 N N . PHE A 1 90 ? -1.104 4.814 17.629 1.00 85.19 90 PHE A N 1
ATOM 697 C CA . PHE A 1 90 ? -0.369 3.891 18.493 1.00 85.19 90 PHE A CA 1
ATOM 698 C C . PHE A 1 90 ? -0.307 4.394 19.939 1.00 85.19 90 PHE A C 1
ATOM 700 O O . PHE A 1 90 ? -0.568 3.648 20.877 1.00 85.19 90 PHE A O 1
ATOM 707 N N . THR A 1 91 ? 0.019 5.674 20.131 1.00 85.06 91 THR A N 1
ATOM 708 C CA . THR A 1 91 ? 0.134 6.266 21.471 1.00 85.06 91 THR A CA 1
ATOM 709 C C . THR A 1 91 ? -1.219 6.308 22.178 1.00 85.06 91 THR A C 1
ATOM 711 O O . THR A 1 91 ? -1.285 6.045 23.376 1.00 85.06 91 THR A O 1
ATOM 714 N N . ASP A 1 92 ? -2.297 6.613 21.455 1.00 84.69 92 ASP A N 1
ATOM 715 C CA . ASP A 1 92 ? -3.651 6.597 22.004 1.00 84.69 92 ASP A CA 1
ATOM 716 C C . ASP A 1 92 ? -4.060 5.186 22.446 1.00 84.69 92 ASP A C 1
ATOM 718 O O . ASP A 1 92 ? -4.523 4.993 23.569 1.00 84.69 92 ASP A O 1
ATOM 722 N N . ALA A 1 93 ? -3.768 4.170 21.632 1.00 84.31 93 ALA A N 1
ATOM 723 C CA . ALA A 1 93 ? -4.000 2.777 22.005 1.00 84.31 93 ALA A CA 1
ATOM 724 C C . ALA A 1 93 ? -3.194 2.353 23.244 1.00 84.31 93 ALA A C 1
ATOM 726 O O . ALA A 1 93 ? -3.731 1.722 24.151 1.00 84.31 93 ALA A O 1
ATOM 727 N N . MET A 1 94 ? -1.925 2.759 23.334 1.00 84.94 94 MET A N 1
ATOM 728 C CA . MET A 1 94 ? -1.079 2.493 24.504 1.00 84.94 94 MET A CA 1
ATOM 729 C C . MET A 1 94 ? -1.622 3.149 25.778 1.00 84.94 94 MET A C 1
ATOM 731 O O . MET A 1 94 ? -1.606 2.523 26.838 1.00 84.94 94 MET A O 1
ATOM 735 N N . LYS A 1 95 ? -2.146 4.380 25.676 1.00 84.69 95 LYS A N 1
ATOM 736 C CA . LYS A 1 95 ? -2.827 5.061 26.789 1.00 84.69 95 LYS A CA 1
ATOM 737 C C . LYS A 1 95 ? -4.078 4.304 27.221 1.00 84.69 95 LYS A C 1
ATOM 739 O O . LYS A 1 95 ? -4.245 4.071 28.412 1.00 84.69 95 LYS A O 1
ATOM 744 N N . ARG A 1 96 ? -4.912 3.861 26.273 1.00 83.00 96 ARG A N 1
ATOM 745 C CA . ARG A 1 96 ? -6.106 3.043 26.565 1.00 83.00 96 ARG A CA 1
ATOM 746 C C . ARG A 1 96 ? -5.753 1.728 27.264 1.00 83.00 96 ARG A C 1
ATOM 748 O O . ARG A 1 96 ? -6.528 1.247 28.081 1.00 83.00 96 ARG A O 1
ATOM 755 N N . PHE A 1 97 ? -4.581 1.163 26.977 1.00 82.88 97 PHE A N 1
ATOM 756 C CA . PHE A 1 97 ? -4.081 -0.053 27.628 1.00 82.88 97 PHE A CA 1
ATOM 757 C C . PHE A 1 97 ? -3.303 0.207 28.926 1.00 82.88 97 PHE A C 1
ATOM 759 O O . PHE A 1 97 ? -2.779 -0.740 29.512 1.00 82.88 97 PHE A O 1
ATOM 766 N N . ASN A 1 98 ? -3.224 1.461 29.391 1.00 83.12 98 ASN A N 1
ATOM 767 C CA . ASN A 1 98 ? -2.455 1.875 30.569 1.00 83.12 98 ASN A CA 1
ATOM 768 C C . ASN A 1 98 ? -0.972 1.450 30.522 1.00 83.12 98 ASN A C 1
ATOM 770 O O . ASN A 1 98 ? -0.364 1.166 31.554 1.00 83.12 98 ASN A O 1
ATOM 774 N N . ILE A 1 99 ? -0.368 1.406 29.329 1.00 81.12 99 ILE A N 1
ATOM 775 C CA . ILE A 1 99 ? 1.046 1.057 29.166 1.00 81.12 99 ILE A CA 1
ATOM 776 C C . ILE A 1 99 ? 1.884 2.339 29.184 1.00 81.12 99 ILE A C 1
ATOM 778 O O . ILE A 1 99 ? 1.814 3.168 28.272 1.00 81.12 99 ILE A O 1
ATOM 782 N N . ALA A 1 100 ? 2.719 2.492 30.213 1.00 71.62 100 ALA A N 1
ATOM 783 C CA . ALA A 1 100 ? 3.679 3.585 30.294 1.00 71.62 100 ALA A CA 1
ATOM 784 C C . ALA A 1 100 ? 4.745 3.424 29.197 1.00 71.62 100 ALA A C 1
ATOM 786 O O . ALA A 1 100 ? 5.573 2.517 29.247 1.00 71.62 100 ALA A O 1
ATOM 787 N N . SER A 1 101 ? 4.730 4.308 28.200 1.00 66.75 101 SER A N 1
ATOM 788 C CA . SER A 1 101 ? 5.738 4.334 27.138 1.00 66.75 101 SER A CA 1
ATOM 789 C C . SER A 1 101 ? 6.458 5.676 27.116 1.00 66.75 101 SER A C 1
ATOM 791 O O . SER A 1 101 ? 5.848 6.738 27.241 1.00 66.75 101 SER A O 1
ATOM 793 N N . GLN A 1 102 ? 7.784 5.629 26.982 1.00 67.56 102 GLN A N 1
ATOM 794 C CA . GLN A 1 102 ? 8.582 6.831 26.765 1.00 67.56 102 GLN A CA 1
ATOM 795 C C . GLN A 1 102 ? 8.319 7.382 25.355 1.00 67.56 102 GLN A C 1
ATOM 797 O O . GLN A 1 102 ? 8.101 6.598 24.424 1.00 67.56 102 GLN A O 1
ATOM 802 N N . PRO A 1 103 ? 8.370 8.711 25.160 1.00 66.81 103 PRO A N 1
ATOM 803 C CA . PRO A 1 103 ? 8.183 9.315 23.850 1.00 66.81 103 PRO A CA 1
ATOM 804 C C . PRO A 1 103 ? 9.326 8.910 22.910 1.00 66.81 103 PRO A C 1
ATOM 806 O O . PRO A 1 103 ? 10.404 9.495 22.916 1.00 66.81 103 PRO A O 1
ATOM 809 N N . GLN A 1 104 ? 9.075 7.903 22.076 1.00 71.44 104 GLN A N 1
ATOM 810 C CA . GLN A 1 104 ? 9.978 7.467 21.013 1.00 71.44 104 GLN A CA 1
ATOM 811 C C . GLN A 1 104 ? 9.498 7.992 19.649 1.00 71.44 104 GLN A C 1
ATOM 813 O O . GLN A 1 104 ? 8.298 8.224 19.460 1.00 71.44 104 GLN A O 1
ATOM 818 N N . PRO A 1 105 ? 10.404 8.212 18.677 1.00 73.19 105 PRO A N 1
ATOM 819 C CA . PRO A 1 105 ? 10.022 8.672 17.343 1.00 73.19 105 PRO A CA 1
ATOM 820 C C . PRO A 1 105 ? 9.150 7.645 16.607 1.00 73.19 105 PRO A C 1
ATOM 822 O O . PRO A 1 105 ? 8.146 8.032 16.020 1.00 73.19 105 PRO A O 1
ATOM 825 N N . LEU A 1 106 ? 9.486 6.354 16.701 1.00 80.19 106 LEU A N 1
ATOM 826 C CA . LEU A 1 106 ? 8.741 5.245 16.097 1.00 80.19 106 LEU A CA 1
ATOM 827 C C . LEU A 1 106 ? 8.567 4.127 17.146 1.00 80.19 106 LEU A C 1
ATOM 829 O O . LEU A 1 106 ? 9.381 3.204 17.200 1.00 80.19 106 LEU A O 1
ATOM 833 N N . PRO A 1 107 ? 7.556 4.217 18.028 1.00 78.00 107 PRO A N 1
ATOM 834 C CA . PRO A 1 107 ? 7.446 3.347 19.205 1.00 78.00 107 PRO A CA 1
ATOM 835 C C . PRO A 1 107 ? 7.279 1.857 18.858 1.00 78.00 107 PRO A C 1
ATOM 837 O O . PRO A 1 107 ? 7.732 0.996 19.609 1.00 78.00 107 PRO A O 1
ATOM 840 N N . TRP A 1 108 ? 6.725 1.541 17.684 1.00 81.62 108 TRP A N 1
ATOM 841 C CA . TRP A 1 108 ? 6.569 0.166 17.191 1.00 81.62 108 TRP A CA 1
ATOM 842 C C . TRP A 1 108 ? 7.870 -0.511 16.729 1.00 81.62 108 TRP A C 1
ATOM 844 O O . TRP A 1 108 ? 7.852 -1.684 16.368 1.00 81.62 108 TRP A O 1
ATOM 854 N N . PHE A 1 109 ? 9.012 0.183 16.733 1.00 82.31 109 PHE A N 1
ATOM 855 C CA . PHE A 1 109 ? 10.315 -0.454 16.483 1.00 82.31 109 PHE A CA 1
ATOM 856 C C . PHE A 1 109 ? 10.882 -1.122 17.717 1.00 82.31 109 PHE A C 1
ATOM 858 O O . PHE A 1 109 ? 11.704 -2.033 17.611 1.00 82.31 109 PHE A O 1
ATOM 865 N N . SER A 1 110 ? 10.487 -0.641 18.893 1.00 84.38 110 SER A N 1
ATOM 866 C CA . SER A 1 110 ? 10.947 -1.234 20.128 1.00 84.38 110 SER A CA 1
ATOM 867 C C . SER A 1 110 ? 10.238 -2.567 20.316 1.00 84.38 110 SER A C 1
ATOM 869 O O . SER A 1 110 ? 9.024 -2.620 20.526 1.00 84.38 110 SER A O 1
ATOM 871 N N . LYS A 1 111 ? 11.010 -3.657 20.255 1.00 84.62 111 LYS A N 1
ATOM 872 C CA . LYS A 1 111 ? 10.496 -5.013 20.469 1.00 84.62 111 LYS A CA 1
ATOM 873 C C . LYS A 1 111 ? 9.741 -5.120 21.798 1.00 84.62 111 LYS A C 1
ATOM 875 O O . LYS A 1 111 ? 8.649 -5.669 21.829 1.00 84.62 111 LYS A O 1
ATOM 880 N N . THR A 1 112 ? 10.279 -4.532 22.867 1.00 85.62 112 THR A N 1
ATOM 881 C CA . THR A 1 112 ? 9.666 -4.575 24.203 1.00 85.62 112 THR A CA 1
ATOM 882 C C . THR A 1 112 ? 8.305 -3.884 24.239 1.00 85.62 112 THR A C 1
ATOM 884 O O . THR A 1 112 ? 7.352 -4.436 24.779 1.00 85.62 112 THR A O 1
ATOM 887 N N . VAL A 1 113 ? 8.194 -2.707 23.618 1.00 85.81 113 VAL A N 1
ATOM 888 C CA . VAL A 1 113 ? 6.942 -1.939 23.541 1.00 85.81 113 VAL A CA 1
ATOM 889 C C . VAL A 1 113 ? 5.905 -2.691 22.707 1.00 85.81 113 VAL A C 1
ATOM 891 O O . VAL A 1 113 ? 4.748 -2.794 23.105 1.00 85.81 113 VAL A O 1
ATOM 894 N N . MET A 1 114 ? 6.319 -3.266 21.575 1.00 85.19 114 MET A N 1
ATOM 895 C CA . MET A 1 114 ? 5.434 -4.056 20.720 1.00 85.19 114 MET A CA 1
ATOM 896 C C . MET A 1 114 ? 4.952 -5.344 21.382 1.00 85.19 114 MET A C 1
ATOM 898 O O . MET A 1 114 ? 3.792 -5.708 21.210 1.00 85.19 114 MET A O 1
ATOM 902 N N . ASP A 1 115 ? 5.801 -6.027 22.145 1.00 87.25 115 ASP A N 1
ATOM 903 C CA . ASP A 1 115 ? 5.410 -7.247 22.850 1.00 87.25 115 ASP A CA 1
ATOM 904 C C . ASP A 1 115 ? 4.431 -6.936 23.997 1.00 87.25 115 ASP A C 1
ATOM 906 O O . ASP A 1 115 ? 3.443 -7.652 24.163 1.00 87.25 115 ASP A O 1
ATOM 910 N N . GLN A 1 116 ? 4.614 -5.817 24.712 1.00 86.88 116 GLN A N 1
ATOM 911 C CA . GLN A 1 116 ? 3.638 -5.322 25.697 1.00 86.88 116 GLN A CA 1
ATOM 912 C C . GLN A 1 116 ? 2.297 -4.960 25.050 1.00 86.88 116 GLN A C 1
ATOM 914 O O . GLN A 1 116 ? 1.242 -5.358 25.548 1.00 86.88 116 GLN A O 1
ATOM 919 N N . PHE A 1 117 ? 2.335 -4.242 23.924 1.00 86.56 117 PHE A N 1
ATOM 920 C CA . PHE A 1 117 ? 1.141 -3.901 23.156 1.00 86.56 117 PHE A CA 1
ATOM 921 C C . PHE A 1 117 ? 0.390 -5.160 22.712 1.00 86.56 117 PHE A C 1
ATOM 923 O O . PHE A 1 117 ? -0.813 -5.265 22.933 1.00 86.56 117 PHE A O 1
ATOM 930 N N . ARG A 1 118 ? 1.094 -6.143 22.135 1.00 86.75 118 ARG A N 1
ATOM 931 C CA . ARG A 1 118 ? 0.502 -7.414 21.691 1.00 86.75 118 ARG A CA 1
ATOM 932 C C . ARG A 1 118 ? -0.119 -8.188 22.846 1.00 86.75 118 ARG A C 1
ATOM 934 O O . ARG A 1 118 ? -1.233 -8.672 22.691 1.00 86.75 118 ARG A O 1
ATOM 941 N N . ALA A 1 119 ? 0.565 -8.280 23.986 1.00 87.69 119 ALA A N 1
ATOM 942 C CA . ALA A 1 119 ? 0.048 -8.974 25.163 1.00 87.69 119 ALA A CA 1
ATOM 943 C C . ALA A 1 119 ? -1.266 -8.347 25.651 1.00 87.69 119 ALA A C 1
ATOM 945 O O . ALA A 1 119 ? -2.261 -9.052 25.795 1.00 87.69 119 ALA A O 1
ATOM 946 N N . LYS A 1 120 ? -1.310 -7.017 25.811 1.00 87.62 120 LYS A N 1
ATOM 947 C CA . LYS A 1 120 ? -2.536 -6.308 26.217 1.00 87.62 120 LYS A CA 1
ATOM 948 C C . LYS A 1 120 ? -3.644 -6.368 25.178 1.00 87.62 120 LYS A C 1
ATOM 950 O O . LYS A 1 120 ? -4.807 -6.537 25.527 1.00 87.62 120 LYS A O 1
ATOM 955 N N . ALA A 1 121 ? -3.300 -6.275 23.902 1.00 84.81 121 ALA A N 1
ATOM 956 C CA . ALA A 1 121 ? -4.280 -6.400 22.839 1.00 84.81 121 ALA A CA 1
ATOM 957 C C . ALA A 1 121 ? -4.894 -7.817 22.813 1.00 84.81 121 ALA A C 1
ATOM 959 O O . ALA A 1 121 ? -6.111 -7.934 22.693 1.00 84.81 121 ALA A O 1
ATOM 960 N N . LEU A 1 122 ? -4.094 -8.871 23.027 1.00 87.31 122 LEU A N 1
ATOM 961 C CA . LEU A 1 122 ? -4.568 -10.258 23.144 1.00 87.31 122 LEU A CA 1
ATOM 962 C C . LEU A 1 122 ? -5.413 -10.510 24.400 1.00 87.31 122 LEU A C 1
ATOM 964 O O . LEU A 1 122 ? -6.354 -11.294 24.326 1.00 87.31 122 LEU A O 1
ATOM 968 N N . GLU A 1 123 ? -5.123 -9.843 25.525 1.00 87.44 123 GLU A N 1
ATOM 969 C CA . GLU A 1 123 ? -5.983 -9.890 26.723 1.00 87.44 123 GLU A CA 1
ATOM 970 C C . GLU A 1 123 ? -7.404 -9.386 26.413 1.00 87.44 123 GLU A C 1
ATOM 972 O O . GLU A 1 123 ? -8.382 -9.951 26.896 1.00 87.44 123 GLU A O 1
ATOM 977 N N . ILE A 1 124 ? -7.526 -8.336 25.595 1.00 83.88 124 ILE A N 1
ATOM 978 C CA . ILE A 1 124 ? -8.816 -7.731 25.228 1.00 83.88 124 ILE A CA 1
ATOM 979 C C . ILE A 1 124 ? -9.508 -8.527 24.113 1.00 83.88 124 ILE A C 1
ATOM 981 O O . ILE A 1 124 ? -10.731 -8.678 24.114 1.00 83.88 124 ILE A O 1
ATOM 985 N N . ARG A 1 125 ? -8.737 -9.006 23.132 1.00 82.31 125 ARG A N 1
ATOM 986 C CA . ARG A 1 125 ? -9.215 -9.684 21.920 1.00 82.31 125 ARG A CA 1
ATOM 987 C C . ARG A 1 125 ? -8.313 -10.891 21.612 1.00 82.31 125 ARG A C 1
ATOM 989 O O . ARG A 1 125 ? -7.312 -10.747 20.908 1.00 82.31 125 ARG A O 1
ATOM 996 N N . PRO A 1 126 ? -8.647 -12.095 22.107 1.00 82.88 126 PRO A N 1
ATOM 997 C CA . PRO A 1 126 ? -7.782 -13.271 21.971 1.00 82.88 126 PRO A CA 1
ATOM 998 C C . PRO A 1 126 ? -7.658 -13.781 20.524 1.00 82.88 126 PRO A C 1
ATOM 1000 O O . PRO A 1 126 ? -6.768 -14.569 20.219 1.00 82.88 126 PRO A O 1
ATOM 1003 N N . ASP A 1 127 ? -8.529 -13.328 19.620 1.00 79.56 127 ASP A N 1
ATOM 1004 C CA . ASP A 1 127 ? -8.554 -13.660 18.193 1.00 79.56 127 ASP A CA 1
ATOM 1005 C C . ASP A 1 127 ? -7.580 -12.822 17.335 1.00 79.56 127 ASP A C 1
ATOM 1007 O O . ASP A 1 127 ? -7.472 -13.041 16.123 1.00 79.56 127 ASP A O 1
ATOM 1011 N N . LEU A 1 128 ? -6.853 -11.871 17.935 1.00 79.00 128 LEU A N 1
ATOM 1012 C CA . LEU A 1 128 ? -5.899 -11.009 17.233 1.00 79.00 128 LEU A CA 1
ATOM 1013 C C . LEU A 1 128 ? -4.738 -11.781 16.606 1.00 79.00 128 LEU A C 1
ATOM 1015 O O . LEU A 1 128 ? -3.991 -12.504 17.262 1.00 79.00 128 LEU A O 1
ATOM 1019 N N . LYS A 1 129 ? -4.515 -11.514 15.320 1.00 78.81 129 LYS A N 1
ATOM 1020 C CA . LYS A 1 129 ? -3.338 -11.966 14.575 1.00 78.81 129 LYS A CA 1
ATOM 1021 C C . LYS A 1 129 ? -2.519 -10.751 14.171 1.00 78.81 129 LYS A C 1
ATOM 1023 O O . LYS A 1 129 ? -3.051 -9.869 13.511 1.00 78.81 129 LYS A O 1
ATOM 1028 N N . PHE A 1 130 ? -1.233 -10.737 14.518 1.00 76.44 130 PHE A N 1
ATOM 1029 C CA . PHE A 1 130 ? -0.289 -9.654 14.180 1.00 76.44 130 PHE A CA 1
ATOM 1030 C C . PHE A 1 130 ? 0.583 -9.960 12.954 1.00 76.44 130 PHE A C 1
ATOM 1032 O O . PHE A 1 130 ? 1.517 -9.221 12.651 1.00 76.44 130 PHE A O 1
ATOM 1039 N N . SER A 1 131 ? 0.337 -11.088 12.290 1.00 77.69 131 SER A N 1
ATOM 1040 C CA . SER A 1 131 ? 1.002 -11.452 11.043 1.00 77.69 131 SER A CA 1
ATOM 1041 C C . SER A 1 131 ? 0.350 -10.749 9.854 1.00 77.69 131 SER A C 1
ATOM 1043 O O . SER A 1 131 ? -0.798 -10.315 9.937 1.00 77.69 131 SER A O 1
ATOM 1045 N N . VAL A 1 132 ? 1.052 -10.725 8.721 1.00 81.94 132 VAL A N 1
ATOM 1046 C CA . VAL A 1 132 ? 0.452 -10.357 7.433 1.00 81.94 132 VAL A CA 1
ATOM 1047 C C . VAL A 1 132 ? -0.706 -11.309 7.135 1.00 81.94 132 VAL A C 1
ATOM 1049 O O . VAL A 1 132 ? -0.551 -12.529 7.244 1.00 81.94 132 VAL A O 1
ATOM 1052 N N . ILE A 1 133 ? -1.867 -10.761 6.780 1.00 85.25 133 ILE A N 1
ATOM 1053 C CA . ILE A 1 133 ? -3.057 -11.540 6.420 1.00 85.25 133 ILE A CA 1
ATOM 1054 C C . ILE A 1 133 ? -3.414 -11.207 4.981 1.00 85.25 133 ILE A C 1
ATOM 1056 O O . ILE A 1 133 ? -3.599 -10.043 4.653 1.00 85.25 133 ILE A O 1
ATOM 1060 N N . VAL A 1 134 ? -3.535 -12.221 4.128 1.00 87.75 134 VAL A N 1
ATOM 1061 C CA . VAL A 1 134 ? -3.995 -12.046 2.747 1.00 87.75 134 VAL A CA 1
ATOM 1062 C C . VAL A 1 134 ? -5.408 -12.594 2.633 1.00 87.75 134 VAL A C 1
ATOM 1064 O O . VAL A 1 134 ? -5.639 -13.777 2.880 1.00 87.75 134 VAL A O 1
ATOM 1067 N N . ASN A 1 135 ? -6.341 -11.739 2.232 1.00 89.75 135 ASN A N 1
ATOM 1068 C CA . ASN A 1 135 ? -7.726 -12.083 1.962 1.00 89.75 135 ASN A CA 1
ATOM 1069 C C . ASN A 1 135 ? -8.069 -11.818 0.494 1.00 89.75 135 ASN A C 1
ATOM 1071 O O . ASN A 1 135 ? -7.566 -10.882 -0.122 1.00 89.75 135 ASN A O 1
ATOM 1075 N N . ARG A 1 136 ? -8.953 -12.632 -0.075 1.00 90.44 136 ARG A N 1
ATOM 1076 C CA . ARG A 1 136 ? -9.492 -12.437 -1.422 1.00 90.44 136 ARG A CA 1
ATOM 1077 C C . ARG A 1 136 ? -10.997 -12.319 -1.302 1.00 90.44 136 ARG A C 1
ATOM 1079 O O . ARG A 1 136 ? -11.650 -13.295 -0.941 1.00 90.44 136 ARG A O 1
ATOM 1086 N N . LEU A 1 137 ? -11.521 -11.143 -1.620 1.00 90.75 137 LEU A N 1
ATOM 1087 C CA . LEU A 1 137 ? -12.958 -10.916 -1.637 1.00 90.75 137 LEU A CA 1
ATOM 1088 C C . LEU A 1 137 ? -13.606 -11.681 -2.803 1.00 90.75 137 LEU A C 1
ATOM 1090 O O . LEU A 1 137 ? -12.902 -12.101 -3.733 1.00 90.75 137 LEU A O 1
ATOM 1094 N N . PRO A 1 138 ? -14.924 -11.928 -2.757 1.00 90.25 138 PRO A N 1
ATOM 1095 C CA . PRO A 1 138 ? -15.662 -12.443 -3.902 1.00 90.25 138 PRO A CA 1
ATOM 1096 C C . PRO A 1 138 ? -15.480 -11.558 -5.145 1.00 90.25 138 PRO A C 1
ATOM 1098 O O . PRO A 1 138 ? -15.044 -10.410 -5.073 1.00 90.25 138 PRO A O 1
ATOM 1101 N N . LYS A 1 139 ? -15.765 -12.110 -6.327 1.00 88.38 139 LYS A N 1
ATOM 1102 C CA . LYS A 1 139 ? -15.745 -11.307 -7.559 1.00 88.38 139 LYS A CA 1
ATOM 1103 C C . LYS A 1 139 ? -16.881 -10.284 -7.526 1.00 88.38 139 LYS A C 1
ATOM 1105 O O . LYS A 1 139 ? -17.956 -10.626 -7.048 1.00 88.38 139 LYS A O 1
ATOM 1110 N N . GLY A 1 140 ? -16.644 -9.081 -8.042 1.00 85.69 140 GLY A N 1
ATOM 1111 C CA . GLY A 1 140 ? -17.610 -7.974 -7.993 1.00 85.69 140 GLY A CA 1
ATOM 1112 C C . GLY A 1 140 ? -17.641 -7.221 -6.658 1.00 85.69 140 GLY A C 1
ATOM 1113 O O . GLY A 1 140 ? -17.947 -6.031 -6.646 1.00 85.69 140 GLY A O 1
ATOM 1114 N N . ASP A 1 141 ? -17.220 -7.851 -5.556 1.00 89.75 141 ASP A N 1
ATOM 1115 C CA . ASP A 1 141 ? -17.097 -7.194 -4.252 1.00 89.75 141 ASP A CA 1
ATOM 1116 C C . ASP A 1 141 ? -15.801 -6.376 -4.188 1.00 89.75 141 ASP A C 1
ATOM 1118 O O . ASP A 1 141 ? -14.722 -6.863 -3.832 1.00 89.75 141 ASP A O 1
ATOM 1122 N N . LEU A 1 142 ? -15.918 -5.104 -4.560 1.00 90.56 142 LEU A N 1
ATOM 1123 C CA . LEU A 1 142 ? -14.816 -4.141 -4.625 1.00 90.56 142 LEU A CA 1
ATOM 1124 C C . LEU A 1 142 ? -14.813 -3.142 -3.452 1.00 90.56 142 LEU A C 1
ATOM 1126 O O . LEU A 1 142 ? -14.154 -2.104 -3.516 1.00 90.56 142 LEU A O 1
ATOM 1130 N N . LEU A 1 143 ? -15.531 -3.460 -2.372 1.00 91.88 143 LEU A N 1
ATOM 1131 C CA . LEU A 1 143 ? -15.588 -2.682 -1.135 1.00 91.88 143 LEU A CA 1
ATOM 1132 C C . LEU A 1 143 ? -14.911 -3.450 0.003 1.00 91.88 143 LEU A C 1
ATOM 1134 O O . LEU A 1 143 ? -15.284 -4.580 0.315 1.00 91.88 143 LEU A O 1
ATOM 1138 N N . TRP A 1 144 ? -13.959 -2.805 0.673 1.00 92.19 144 TRP A N 1
ATOM 1139 C CA . TRP A 1 144 ? -13.357 -3.298 1.908 1.00 92.19 144 TRP A CA 1
ATOM 1140 C C . TRP A 1 144 ? -13.600 -2.301 3.048 1.00 92.19 144 TRP A C 1
ATOM 1142 O O . TRP A 1 144 ? -13.377 -1.108 2.898 1.00 92.19 144 TRP A O 1
ATOM 1152 N N . ASN A 1 145 ? -14.058 -2.780 4.200 1.00 89.44 145 ASN A N 1
ATOM 1153 C CA . ASN A 1 145 ? -14.333 -2.025 5.418 1.00 89.44 145 ASN A CA 1
ATOM 1154 C C . ASN A 1 145 ? -13.707 -2.735 6.633 1.00 89.44 145 ASN A C 1
ATOM 1156 O O . ASN A 1 145 ? -13.863 -3.947 6.811 1.00 89.44 145 ASN A O 1
ATOM 1160 N N . THR A 1 146 ? -13.078 -1.962 7.517 1.00 86.94 146 THR A N 1
ATOM 1161 C CA . THR A 1 146 ? -12.530 -2.405 8.808 1.00 86.94 146 THR A CA 1
ATOM 1162 C C . THR A 1 146 ? -13.524 -3.145 9.718 1.00 86.94 146 THR A C 1
ATOM 1164 O O . THR A 1 146 ? -13.143 -4.056 10.455 1.00 86.94 146 THR A O 1
ATOM 1167 N N . SER A 1 147 ? -14.807 -2.801 9.662 1.00 83.25 147 SER A N 1
ATOM 1168 C CA . SER A 1 147 ? -15.864 -3.353 10.516 1.00 83.25 147 SER A CA 1
ATOM 1169 C C . SER A 1 147 ? -16.406 -4.694 10.027 1.00 83.25 147 SER A C 1
ATOM 1171 O O . SER A 1 147 ? -16.652 -5.572 10.850 1.00 83.25 147 SER A O 1
ATOM 1173 N N . ASN A 1 148 ? -16.538 -4.891 8.710 1.00 83.88 148 ASN A N 1
ATOM 1174 C CA . ASN A 1 148 ? -17.240 -6.057 8.155 1.00 83.88 148 ASN A CA 1
ATOM 1175 C C . ASN A 1 148 ? -16.326 -7.008 7.377 1.00 83.88 148 ASN A C 1
ATOM 1177 O O . ASN A 1 148 ? -16.431 -8.219 7.549 1.00 83.88 148 ASN A O 1
ATOM 1181 N N . THR A 1 149 ? -15.430 -6.487 6.534 1.00 85.31 149 THR A N 1
ATOM 1182 C CA . THR A 1 149 ? -14.624 -7.320 5.623 1.00 85.31 149 THR A CA 1
ATOM 1183 C C . THR A 1 149 ? -13.202 -7.537 6.115 1.00 85.31 149 THR A C 1
ATOM 1185 O O . THR A 1 149 ? -12.566 -8.507 5.703 1.00 85.31 149 THR A O 1
ATOM 1188 N N . ALA A 1 150 ? -12.681 -6.634 6.953 1.00 85.75 150 ALA A N 1
ATOM 1189 C CA . ALA A 1 150 ? -11.339 -6.781 7.486 1.00 85.75 150 ALA A CA 1
ATOM 1190 C C . ALA A 1 150 ? -11.251 -8.003 8.395 1.00 85.75 150 ALA A C 1
ATOM 1192 O O . ALA A 1 150 ? -12.072 -8.187 9.302 1.00 85.75 150 ALA A O 1
ATOM 1193 N N . ILE A 1 151 ? -10.238 -8.828 8.139 1.00 85.88 151 ILE A N 1
ATOM 1194 C CA . ILE A 1 151 ? -9.982 -10.038 8.924 1.00 85.88 151 ILE A CA 1
ATOM 1195 C C . ILE A 1 151 ? -9.166 -9.689 10.164 1.00 85.88 151 ILE A C 1
ATOM 1197 O O . ILE A 1 151 ? -9.380 -10.265 11.228 1.00 85.88 151 ILE A O 1
ATOM 1201 N N . SER A 1 152 ? -8.230 -8.750 10.041 1.00 82.62 152 SER A N 1
ATOM 1202 C CA . SER A 1 152 ? -7.393 -8.295 11.132 1.00 82.62 152 SER A CA 1
ATOM 1203 C C . SER A 1 152 ? -8.226 -7.515 12.149 1.00 82.62 152 SER A C 1
ATOM 1205 O O . SER A 1 152 ? -8.727 -6.423 11.848 1.00 82.62 152 SER A O 1
ATOM 1207 N N . PRO A 1 153 ? -8.323 -8.009 13.396 1.00 75.62 153 PRO A N 1
ATOM 1208 C CA . PRO A 1 153 ? -9.081 -7.323 14.435 1.00 75.62 153 PRO A CA 1
ATOM 1209 C C . PRO A 1 153 ? -8.456 -5.981 14.840 1.00 75.62 153 PRO A C 1
ATOM 1211 O O . PRO A 1 153 ? -9.128 -5.165 15.471 1.00 75.62 153 PRO A O 1
ATOM 1214 N N . ILE A 1 154 ? -7.189 -5.738 14.472 1.00 80.44 154 ILE A N 1
ATOM 1215 C CA . ILE A 1 154 ? -6.426 -4.562 14.893 1.00 80.44 154 ILE A CA 1
ATOM 1216 C C . ILE A 1 154 ? -7.029 -3.263 14.350 1.00 80.44 154 ILE A C 1
ATOM 1218 O O . ILE A 1 154 ? -7.041 -2.255 15.052 1.00 80.44 154 ILE A O 1
ATOM 1222 N N . TYR A 1 155 ? -7.594 -3.287 13.137 1.00 79.75 155 TYR A N 1
ATOM 1223 C CA . TYR A 1 155 ? -8.207 -2.096 12.556 1.00 79.75 155 TYR A CA 1
ATOM 1224 C C . TYR A 1 155 ? -9.426 -1.663 13.365 1.00 79.75 155 TYR A C 1
ATOM 1226 O O . TYR A 1 155 ? -9.505 -0.509 13.758 1.00 79.75 155 TYR A O 1
ATOM 1234 N N . ARG A 1 156 ? -10.303 -2.593 13.761 1.00 75.69 156 ARG A N 1
ATOM 1235 C CA . ARG A 1 156 ? -11.478 -2.270 14.594 1.00 75.69 156 ARG A CA 1
ATOM 1236 C C . ARG A 1 156 ? -11.115 -1.629 15.934 1.00 75.69 156 ARG A C 1
ATOM 1238 O O . ARG A 1 156 ? -11.926 -0.905 16.499 1.00 75.69 156 ARG A O 1
ATOM 1245 N N . MET A 1 157 ? -9.920 -1.906 16.455 1.00 76.19 157 MET A N 1
ATOM 1246 C CA . MET A 1 157 ? -9.447 -1.319 17.710 1.00 76.19 157 MET A CA 1
ATOM 1247 C C . MET A 1 157 ? -8.864 0.084 17.536 1.00 76.19 157 MET A C 1
ATOM 1249 O O . MET A 1 157 ? -8.888 0.871 18.481 1.00 76.19 157 MET A O 1
ATOM 1253 N N . LEU A 1 158 ? -8.304 0.379 16.361 1.00 79.62 158 LEU A N 1
ATOM 1254 C CA . LEU A 1 158 ? -7.435 1.536 16.159 1.00 79.62 158 LEU A CA 1
ATOM 1255 C C . LEU A 1 158 ? -8.002 2.566 15.189 1.00 79.62 158 LEU A C 1
ATOM 1257 O O . LEU A 1 158 ? -7.842 3.758 15.424 1.00 79.62 158 LEU A O 1
ATOM 1261 N N . LEU A 1 159 ? -8.624 2.129 14.096 1.00 81.44 159 LEU A N 1
ATOM 1262 C CA . LEU A 1 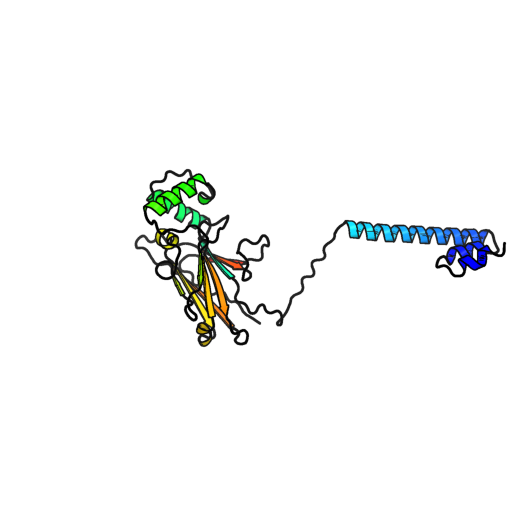159 ? -9.080 3.005 13.027 1.00 81.44 159 LEU A CA 1
ATOM 1263 C C . LEU A 1 159 ? -10.226 2.375 12.238 1.00 81.44 159 LEU A C 1
ATOM 1265 O O . LEU A 1 159 ? -10.096 1.268 11.720 1.00 81.44 159 LEU A O 1
ATOM 1269 N N . ASN A 1 160 ? -11.313 3.126 12.083 1.00 84.19 160 ASN A N 1
ATOM 1270 C CA . ASN A 1 160 ? -12.462 2.707 11.294 1.00 84.19 160 ASN A CA 1
ATOM 1271 C C . ASN A 1 160 ? -12.487 3.449 9.950 1.00 84.19 160 ASN A C 1
ATOM 1273 O O . ASN A 1 160 ? -12.615 4.675 9.919 1.00 84.19 160 ASN A O 1
ATOM 1277 N N . PHE A 1 161 ? -12.320 2.718 8.850 1.00 85.94 161 PHE A N 1
ATOM 1278 C CA . PHE A 1 161 ? -12.371 3.264 7.496 1.00 85.94 161 PHE A CA 1
ATOM 1279 C C . PHE A 1 161 ? -12.778 2.197 6.475 1.00 85.94 161 PHE A C 1
ATOM 1281 O O . PHE A 1 161 ? -12.651 0.991 6.701 1.00 85.94 161 PHE A O 1
ATOM 1288 N N . SER A 1 162 ? -13.240 2.643 5.314 1.00 88.62 162 SER A N 1
ATOM 1289 C CA . SER A 1 162 ? -13.524 1.782 4.174 1.00 88.62 162 SER A CA 1
ATOM 1290 C C . SER A 1 162 ? -12.847 2.291 2.913 1.00 88.62 162 SER A C 1
ATOM 1292 O O . SER A 1 162 ? -12.618 3.488 2.754 1.00 88.62 162 SER A O 1
ATOM 1294 N N . VAL A 1 163 ? -12.564 1.369 2.005 1.00 89.25 163 VAL A N 1
ATOM 1295 C CA . VAL A 1 163 ? -11.961 1.610 0.702 1.00 89.25 163 VAL A CA 1
ATOM 1296 C C . VAL A 1 163 ? -12.841 0.943 -0.345 1.00 89.25 163 VAL A C 1
ATOM 1298 O O . VAL A 1 163 ? -13.068 -0.265 -0.290 1.00 89.25 163 VAL A O 1
ATOM 1301 N N . GLU A 1 164 ? -13.347 1.731 -1.281 1.00 89.75 164 GLU A N 1
ATOM 1302 C CA . GLU A 1 164 ? -14.182 1.285 -2.391 1.00 89.75 164 GLU A CA 1
ATOM 1303 C C . GLU A 1 164 ? -13.446 1.522 -3.708 1.00 89.75 164 GLU A C 1
ATOM 1305 O O . GLU A 1 164 ? -12.899 2.603 -3.930 1.00 89.75 164 GLU A O 1
ATOM 1310 N N . PHE A 1 165 ? -13.447 0.521 -4.583 1.00 88.19 165 PHE A N 1
ATOM 1311 C CA . PHE A 1 165 ? -12.869 0.613 -5.918 1.00 88.19 165 PHE A CA 1
ATOM 1312 C C . PHE A 1 165 ? -13.988 0.623 -6.956 1.00 88.19 165 PHE A C 1
ATOM 1314 O O . PHE A 1 165 ? -14.726 -0.353 -7.087 1.00 88.19 165 PHE A O 1
ATOM 1321 N N . GLN A 1 166 ? -14.096 1.707 -7.720 1.00 86.75 166 GLN A N 1
ATOM 1322 C CA . GLN A 1 166 ? -15.064 1.828 -8.807 1.00 86.75 166 GLN A CA 1
ATOM 1323 C C . GLN A 1 166 ? -14.333 1.763 -10.142 1.00 86.75 166 GLN A C 1
ATOM 1325 O O . GLN A 1 166 ? -13.496 2.602 -10.459 1.00 86.75 166 GLN A O 1
ATOM 1330 N N . ILE A 1 167 ? -14.639 0.734 -10.926 1.00 84.06 167 ILE A N 1
ATOM 1331 C CA . ILE A 1 167 ? -14.020 0.501 -12.231 1.00 84.06 167 ILE A CA 1
ATOM 1332 C C . ILE A 1 167 ? -14.983 0.974 -13.308 1.00 84.06 167 ILE A C 1
ATOM 1334 O O . ILE A 1 167 ? -16.179 0.686 -13.244 1.00 84.06 167 ILE A O 1
ATOM 1338 N N . GLN A 1 168 ? -14.462 1.654 -14.324 1.00 80.62 168 GLN A N 1
ATOM 1339 C CA . GLN A 1 168 ? -15.195 1.917 -15.550 1.00 80.62 168 GLN A CA 1
ATOM 1340 C C . GLN A 1 168 ? -14.589 1.155 -16.740 1.00 80.62 168 GLN A C 1
ATOM 1342 O O . GLN A 1 168 ? -13.363 1.084 -16.873 1.00 80.62 168 GLN A O 1
ATOM 1347 N N . PRO A 1 169 ? -15.447 0.627 -17.630 1.00 80.62 169 PRO A N 1
ATOM 1348 C CA . PRO A 1 169 ? -16.912 0.656 -17.537 1.00 80.62 169 PRO A CA 1
ATOM 1349 C C . PRO A 1 169 ? -17.477 -0.271 -16.436 1.00 80.62 169 PRO A C 1
ATOM 1351 O O . PRO A 1 169 ? -16.934 -1.338 -16.169 1.00 80.62 169 PRO A O 1
ATOM 1354 N N . SER A 1 170 ? -18.577 0.146 -15.791 1.00 80.50 170 SER A N 1
ATOM 1355 C CA . SER A 1 170 ? -19.101 -0.475 -14.556 1.00 80.50 170 SER A CA 1
ATOM 1356 C C . SER A 1 170 ? -19.470 -1.950 -14.701 1.00 80.50 170 SER A C 1
ATOM 1358 O O . SER A 1 170 ? -19.265 -2.721 -13.776 1.00 80.50 170 SER A O 1
ATOM 1360 N N . HIS A 1 171 ? -19.923 -2.375 -15.883 1.00 81.06 171 HIS A N 1
ATOM 1361 C CA . HIS A 1 171 ? -20.218 -3.782 -16.181 1.00 81.06 171 HIS A CA 1
ATOM 1362 C C . HIS A 1 171 ? -18.988 -4.707 -16.096 1.00 81.06 171 HIS A C 1
ATOM 1364 O O . HIS A 1 171 ? -19.125 -5.927 -16.178 1.00 81.06 171 HIS A O 1
ATOM 1370 N N . LEU A 1 172 ? -17.775 -4.152 -15.987 1.00 80.00 172 LEU A N 1
ATOM 1371 C CA . LEU A 1 172 ? -16.564 -4.933 -15.776 1.00 80.00 172 LEU A CA 1
ATOM 1372 C C . LEU A 1 172 ? -16.311 -5.266 -14.309 1.00 80.00 172 LEU A C 1
ATOM 1374 O O . LEU A 1 172 ? -15.521 -6.177 -14.082 1.00 80.00 172 LEU A O 1
ATOM 1378 N N . SER A 1 173 ? -16.962 -4.613 -13.335 1.00 81.62 173 SER A N 1
ATOM 1379 C CA . SER A 1 173 ? -16.736 -4.840 -11.893 1.00 81.62 173 SER A CA 1
ATOM 1380 C C . SER A 1 173 ? -16.725 -6.325 -11.527 1.00 81.62 173 SER A C 1
ATOM 1382 O O . SER A 1 173 ? -15.821 -6.794 -10.838 1.00 81.62 173 SER A O 1
ATOM 1384 N N . ASP A 1 174 ? -17.658 -7.088 -12.094 1.00 84.00 174 ASP A N 1
ATOM 1385 C CA . ASP A 1 174 ? -17.866 -8.513 -11.815 1.00 84.00 174 ASP A CA 1
ATOM 1386 C C . ASP A 1 174 ? -16.736 -9.406 -12.354 1.00 84.00 174 ASP A C 1
ATOM 1388 O O . ASP A 1 174 ? -16.563 -10.560 -11.949 1.00 84.00 174 ASP A O 1
ATOM 1392 N N . SER A 1 175 ? -15.935 -8.879 -13.282 1.00 83.69 175 SER A N 1
ATOM 1393 C CA . SER A 1 175 ? -14.748 -9.553 -13.815 1.00 83.69 175 SER A CA 1
ATOM 1394 C C . SER A 1 175 ? -13.530 -9.394 -12.903 1.00 83.69 175 SER A C 1
ATOM 1396 O O . SER A 1 175 ? -12.594 -10.199 -12.997 1.00 83.69 175 SER A O 1
ATOM 1398 N N . TYR A 1 176 ? -13.552 -8.401 -12.010 1.00 85.88 176 TYR A N 1
ATOM 1399 C CA . TYR A 1 176 ? -12.477 -8.121 -11.072 1.00 85.88 176 TYR A CA 1
ATOM 1400 C C . TYR A 1 176 ? -12.723 -8.767 -9.716 1.00 85.88 176 TYR A C 1
ATOM 1402 O O . TYR A 1 176 ? -13.845 -9.009 -9.268 1.00 85.88 176 TYR A O 1
ATOM 1410 N N . ARG A 1 177 ? -11.613 -9.056 -9.049 1.00 89.06 177 ARG A N 1
ATOM 1411 C CA . ARG A 1 177 ? -11.577 -9.541 -7.681 1.00 89.06 177 ARG A CA 1
ATOM 1412 C C . ARG A 1 177 ? -10.565 -8.738 -6.888 1.00 89.06 177 ARG A C 1
ATOM 1414 O O . ARG A 1 177 ? -9.402 -8.661 -7.290 1.00 89.06 177 ARG A O 1
ATOM 1421 N N . LEU A 1 178 ? -10.991 -8.215 -5.746 1.00 91.50 178 LEU A N 1
ATOM 1422 C CA . LEU A 1 178 ? -10.124 -7.483 -4.837 1.00 91.50 178 LEU A CA 1
ATOM 1423 C C . LEU A 1 178 ? -9.355 -8.457 -3.933 1.00 91.50 178 LEU A C 1
ATOM 1425 O O . LEU A 1 178 ? -9.936 -9.298 -3.244 1.00 91.50 178 LEU A O 1
ATOM 1429 N N . THR A 1 179 ? -8.029 -8.366 -3.958 1.00 91.12 179 THR A N 1
ATOM 1430 C CA . THR A 1 179 ? -7.143 -9.035 -2.999 1.00 91.12 179 THR A CA 1
ATOM 1431 C C . THR A 1 179 ? -6.625 -7.993 -2.030 1.00 91.12 179 THR A C 1
ATOM 1433 O O . THR A 1 179 ? -6.120 -6.958 -2.452 1.00 91.12 179 THR A O 1
ATOM 1436 N N . VAL A 1 180 ? -6.763 -8.262 -0.738 1.00 91.50 180 VAL A N 1
ATOM 1437 C CA . VAL A 1 180 ? -6.379 -7.344 0.329 1.00 91.50 180 VAL A CA 1
ATOM 1438 C C . VAL A 1 180 ? -5.327 -8.015 1.192 1.00 91.50 180 VAL A C 1
ATOM 1440 O O . VAL A 1 180 ? -5.533 -9.120 1.691 1.00 91.50 180 VAL A O 1
ATOM 1443 N N . MET A 1 181 ? -4.195 -7.352 1.362 1.00 90.00 181 MET A N 1
ATOM 1444 C CA . MET A 1 181 ? -3.143 -7.743 2.282 1.00 90.00 181 MET A CA 1
ATOM 1445 C C . MET A 1 181 ? -3.132 -6.762 3.452 1.00 90.00 181 MET A C 1
ATOM 1447 O O . MET A 1 181 ? -2.834 -5.581 3.301 1.00 90.00 181 MET A O 1
ATOM 1451 N N . GLU A 1 182 ? -3.488 -7.256 4.625 1.00 87.88 182 GLU A N 1
ATOM 1452 C CA . GLU A 1 182 ? -3.614 -6.494 5.860 1.00 87.88 182 GLU A CA 1
ATOM 1453 C C . GLU A 1 182 ? -2.350 -6.624 6.717 1.00 87.88 182 GLU A C 1
ATOM 1455 O O . GLU A 1 182 ? -1.701 -7.675 6.725 1.00 87.88 182 GLU A O 1
ATOM 1460 N N . GLN A 1 183 ? -2.045 -5.574 7.489 1.00 76.62 183 GLN A N 1
ATOM 1461 C CA . GLN A 1 183 ? -0.886 -5.502 8.392 1.00 76.62 183 GLN A CA 1
ATOM 1462 C C . GLN A 1 183 ? 0.460 -5.680 7.681 1.00 76.62 183 GLN A C 1
ATOM 1464 O O . GLN A 1 183 ? 1.354 -6.378 8.165 1.00 76.62 183 GLN A O 1
ATOM 1469 N N . VAL A 1 184 ? 0.614 -5.040 6.522 1.00 67.25 184 VAL A N 1
ATOM 1470 C CA . VAL A 1 184 ? 1.872 -5.088 5.776 1.00 67.25 184 VAL A CA 1
ATOM 1471 C C . VAL A 1 184 ? 2.957 -4.369 6.584 1.00 67.25 184 VAL A C 1
ATOM 1473 O O . VAL A 1 184 ? 2.791 -3.186 6.897 1.00 67.25 184 VAL A O 1
ATOM 1476 N N . PRO A 1 185 ? 4.061 -5.048 6.945 1.00 62.03 185 PRO A N 1
ATOM 1477 C CA . PRO A 1 185 ? 5.104 -4.451 7.760 1.00 62.03 185 PRO A CA 1
ATOM 1478 C C . PRO A 1 185 ? 5.751 -3.293 7.003 1.00 62.03 185 PRO A C 1
ATOM 1480 O O . PRO A 1 185 ? 6.373 -3.487 5.961 1.00 62.03 185 PRO A O 1
ATOM 1483 N N . ASN A 1 186 ? 5.625 -2.086 7.550 1.00 69.06 186 ASN A N 1
ATOM 1484 C CA . ASN A 1 186 ? 6.289 -0.891 7.055 1.00 69.06 186 ASN A CA 1
ATOM 1485 C C . ASN A 1 186 ? 7.255 -0.391 8.125 1.00 69.06 186 ASN A C 1
ATOM 1487 O O . ASN A 1 186 ? 6.907 -0.275 9.298 1.00 69.06 186 ASN A O 1
ATOM 1491 N N . LYS A 1 187 ? 8.476 -0.043 7.711 1.00 67.19 187 LYS A N 1
ATOM 1492 C CA . LYS A 1 187 ? 9.441 0.596 8.603 1.00 67.19 187 LYS A CA 1
ATOM 1493 C C . LYS A 1 187 ? 8.840 1.893 9.166 1.00 67.19 187 LYS A C 1
ATOM 1495 O O . LYS A 1 187 ? 8.840 2.103 10.358 1.00 67.19 187 LYS A O 1
ATOM 1500 N N . ARG A 1 188 ? 8.256 2.773 8.362 1.00 70.62 188 ARG A N 1
ATOM 1501 C CA . ARG A 1 188 ? 7.797 4.100 8.812 1.00 70.62 188 ARG A CA 1
ATOM 1502 C C . ARG A 1 188 ? 6.375 4.167 9.365 1.00 70.62 188 ARG A C 1
ATOM 1504 O O . ARG A 1 188 ? 6.082 5.142 10.051 1.00 70.62 188 ARG A O 1
ATOM 1511 N N . ASN A 1 189 ? 5.521 3.185 9.082 1.00 76.88 189 ASN A N 1
ATOM 1512 C CA . ASN A 1 189 ? 4.098 3.228 9.430 1.00 76.88 189 ASN A CA 1
ATOM 1513 C C . ASN A 1 189 ? 3.687 1.966 10.190 1.00 76.88 189 ASN A C 1
ATOM 1515 O O . ASN A 1 189 ? 4.122 0.866 9.869 1.00 76.88 189 ASN A O 1
ATOM 1519 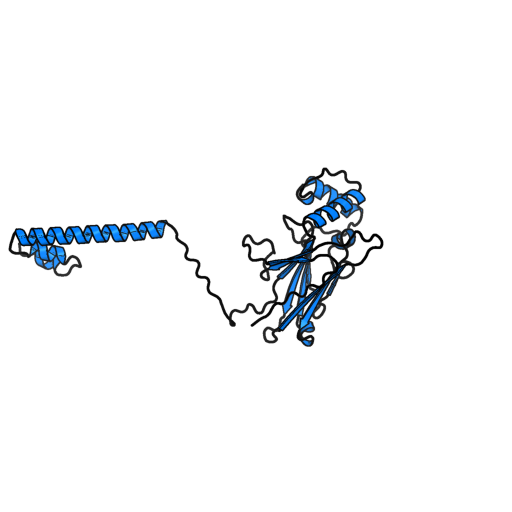N N . PHE A 1 190 ? 2.838 2.141 11.197 1.00 75.00 190 PHE A N 1
ATOM 1520 C CA . PHE A 1 190 ? 2.427 1.059 12.089 1.00 75.00 190 PHE A CA 1
ATOM 1521 C C . PHE A 1 190 ? 1.413 0.101 11.446 1.00 75.00 190 PHE A C 1
ATOM 1523 O O . PHE A 1 190 ? 1.408 -1.092 11.733 1.00 75.00 190 PHE A O 1
ATOM 1530 N N . LEU A 1 191 ? 0.559 0.631 10.570 1.00 84.31 191 LEU A N 1
ATOM 1531 C CA . LEU A 1 191 ? -0.504 -0.103 9.892 1.00 84.31 191 LEU A CA 1
ATOM 1532 C C . LEU A 1 191 ? -0.485 0.266 8.419 1.00 84.31 191 LEU A C 1
ATOM 1534 O O . LEU A 1 191 ? -0.486 1.444 8.074 1.00 84.31 191 LEU A O 1
ATOM 1538 N N . CYS A 1 192 ? -0.498 -0.737 7.558 1.00 87.94 192 CYS A N 1
ATOM 1539 C CA . CYS A 1 192 ? -0.635 -0.556 6.124 1.00 87.94 192 CYS A CA 1
ATOM 1540 C C . CYS A 1 192 ? -1.504 -1.678 5.572 1.00 87.94 192 CYS A C 1
ATOM 1542 O O . CYS A 1 192 ? -1.379 -2.832 5.994 1.00 87.94 192 CYS A O 1
ATOM 1544 N N . THR A 1 193 ? -2.361 -1.327 4.622 1.00 90.00 193 THR A N 1
ATOM 1545 C CA . THR A 1 193 ? -3.190 -2.276 3.882 1.00 90.00 193 THR A CA 1
ATOM 1546 C C . THR A 1 193 ? -2.882 -2.136 2.403 1.00 90.00 193 THR A C 1
ATOM 1548 O O . THR A 1 193 ? -2.969 -1.033 1.867 1.00 90.00 193 THR A O 1
ATOM 1551 N N . THR A 1 194 ? -2.531 -3.235 1.748 1.00 90.94 194 THR A N 1
ATOM 1552 C CA . THR A 1 194 ? -2.298 -3.283 0.303 1.00 90.94 194 THR A CA 1
ATOM 1553 C C . THR A 1 194 ? -3.497 -3.902 -0.395 1.00 90.94 194 THR A C 1
ATOM 1555 O O . THR A 1 194 ? -4.043 -4.906 0.056 1.00 90.94 194 THR A O 1
ATOM 1558 N N . PHE A 1 195 ? -3.895 -3.308 -1.509 1.00 90.69 195 PHE A N 1
ATOM 1559 C CA . PHE A 1 195 ? -5.019 -3.700 -2.336 1.00 90.69 195 PHE A CA 1
ATOM 1560 C C . PHE A 1 195 ? -4.516 -4.005 -3.742 1.00 90.69 195 PHE A C 1
ATOM 1562 O O . PHE A 1 195 ? -3.802 -3.205 -4.344 1.00 90.69 195 PHE A O 1
ATOM 1569 N N . GLU A 1 196 ? -4.910 -5.155 -4.272 1.00 89.31 196 GLU A N 1
ATOM 1570 C CA . GLU A 1 196 ? -4.596 -5.569 -5.633 1.00 89.31 196 GLU A CA 1
ATOM 1571 C C . GLU A 1 196 ? -5.868 -6.008 -6.347 1.00 89.31 196 GLU A C 1
ATOM 1573 O O . GLU A 1 196 ? -6.580 -6.913 -5.893 1.00 89.31 196 GLU A O 1
ATOM 1578 N N . LEU A 1 197 ? -6.137 -5.397 -7.498 1.00 86.75 197 LEU A N 1
ATOM 1579 C CA . LEU A 1 197 ? -7.234 -5.807 -8.360 1.00 86.75 197 LEU A CA 1
ATOM 1580 C C . LEU A 1 197 ? -6.767 -6.859 -9.362 1.00 86.75 197 LEU A C 1
ATOM 1582 O O . LEU A 1 197 ? -5.838 -6.663 -10.145 1.00 86.75 197 LEU A O 1
ATOM 1586 N N . LEU A 1 198 ? -7.459 -7.995 -9.347 1.00 81.69 198 LEU A N 1
ATOM 1587 C CA . LEU A 1 198 ? -7.199 -9.130 -10.219 1.00 81.69 198 LEU A CA 1
ATOM 1588 C C . LEU A 1 198 ? -8.357 -9.294 -11.204 1.00 81.69 198 LEU A C 1
ATOM 1590 O O . LEU A 1 198 ? -9.459 -9.638 -10.784 1.00 81.69 198 LEU A O 1
ATOM 1594 N N . SER A 1 199 ? -8.099 -9.144 -12.503 1.00 77.81 199 SER A N 1
ATOM 1595 C CA . SER A 1 199 ? -9.001 -9.635 -13.553 1.00 77.81 199 SER A CA 1
ATOM 1596 C C . SER A 1 199 ? -8.466 -10.942 -14.130 1.00 77.81 199 SER A C 1
ATOM 1598 O O . SER A 1 199 ? -7.256 -11.121 -14.277 1.00 77.81 199 SER A O 1
ATOM 1600 N N . LYS A 1 200 ? -9.373 -11.871 -14.452 1.00 67.31 200 LYS A N 1
ATOM 1601 C CA . LYS A 1 200 ? -9.047 -13.065 -15.253 1.00 67.31 200 LYS A CA 1
ATOM 1602 C C . LYS A 1 200 ? -9.228 -12.836 -16.757 1.00 67.31 200 LYS A C 1
ATOM 1604 O O . LYS A 1 200 ? -8.672 -13.600 -17.535 1.00 67.31 200 LYS A O 1
ATOM 1609 N N . ASN A 1 201 ? -9.983 -11.811 -17.151 1.00 65.44 201 ASN A N 1
ATOM 1610 C CA . ASN A 1 201 ? -10.222 -11.472 -18.550 1.00 65.44 201 ASN A CA 1
ATOM 1611 C C . ASN A 1 201 ? -9.256 -10.365 -18.964 1.00 65.44 201 ASN A C 1
ATOM 1613 O O . ASN A 1 201 ? -9.456 -9.212 -18.593 1.00 65.44 201 ASN A O 1
ATOM 1617 N N . MET A 1 202 ? -8.222 -10.733 -19.724 1.00 58.53 202 MET A N 1
ATOM 1618 C CA . MET A 1 202 ? -7.252 -9.785 -20.289 1.00 58.53 202 MET A CA 1
ATOM 1619 C C . MET A 1 202 ? -7.796 -9.048 -21.524 1.00 58.53 202 MET A C 1
ATOM 1621 O O . MET A 1 202 ? -7.239 -8.039 -21.920 1.00 58.53 202 MET A O 1
ATOM 1625 N N . GLU A 1 203 ? -8.891 -9.527 -22.123 1.00 56.44 203 GLU A N 1
ATOM 1626 C CA . GLU A 1 203 ? -9.489 -8.922 -23.326 1.00 56.44 203 GLU A CA 1
ATOM 1627 C C . GLU A 1 203 ? -10.380 -7.707 -23.028 1.00 56.44 203 GLU A C 1
ATOM 1629 O O . GLU A 1 203 ? -10.699 -6.933 -23.926 1.00 56.44 203 GLU A O 1
ATOM 1634 N N . ARG A 1 204 ? -10.822 -7.544 -21.773 1.00 60.03 204 ARG A N 1
ATOM 1635 C CA . ARG A 1 204 ? -11.675 -6.426 -21.359 1.00 60.03 204 ARG A CA 1
ATOM 1636 C C . ARG A 1 204 ? -10.865 -5.470 -20.508 1.00 60.03 204 ARG A C 1
ATOM 1638 O O . ARG A 1 204 ? -10.658 -5.701 -19.319 1.00 60.03 204 ARG A O 1
ATOM 1645 N N . VAL A 1 205 ? -10.407 -4.419 -21.167 1.00 64.00 205 VAL A N 1
ATOM 1646 C CA . VAL A 1 205 ? -9.541 -3.403 -20.589 1.00 64.00 205 VAL A CA 1
ATOM 1647 C C . VAL A 1 205 ? -10.395 -2.398 -19.816 1.00 64.00 205 VAL A C 1
ATOM 1649 O O . VAL A 1 205 ? -11.431 -1.930 -20.293 1.00 64.00 205 VAL A O 1
ATOM 1652 N N . TRP A 1 206 ? -9.982 -2.110 -18.589 1.00 68.44 206 TRP A N 1
ATOM 1653 C CA . TRP A 1 206 ? -10.556 -1.051 -17.773 1.00 68.44 206 TRP A CA 1
ATOM 1654 C C . TRP A 1 206 ? -10.027 0.285 -18.288 1.00 68.44 206 TRP A C 1
ATOM 1656 O O . TRP A 1 206 ? -8.839 0.423 -18.546 1.00 68.44 206 TRP A O 1
ATOM 1666 N N . SER A 1 207 ? -10.898 1.275 -18.447 1.00 63.75 207 SER A N 1
ATOM 1667 C CA . SER A 1 207 ? -10.477 2.605 -18.901 1.00 63.75 207 SER A CA 1
ATOM 1668 C C . SER A 1 207 ? -10.168 3.535 -17.735 1.00 63.75 207 SER A C 1
ATOM 1670 O O . SER A 1 207 ? -9.420 4.495 -17.886 1.00 63.75 207 SER A O 1
ATOM 1672 N N . TYR A 1 208 ? -10.802 3.291 -16.586 1.00 72.69 208 TYR A N 1
ATOM 1673 C CA . TYR A 1 208 ? -10.721 4.172 -15.433 1.00 72.69 208 TYR A CA 1
ATOM 1674 C C . TYR A 1 208 ? -10.953 3.409 -14.128 1.00 72.69 208 TYR A C 1
ATOM 1676 O O . TYR A 1 208 ? -11.785 2.502 -14.059 1.00 72.69 208 TYR A O 1
ATOM 1684 N N . LEU A 1 209 ? -10.203 3.795 -13.099 1.00 78.69 209 LEU A N 1
ATOM 1685 C CA . LEU A 1 209 ? -10.319 3.296 -11.736 1.00 78.69 209 LEU A CA 1
ATOM 1686 C C . LEU A 1 209 ? -10.459 4.494 -10.798 1.00 78.69 209 LEU A C 1
ATOM 1688 O O . LEU A 1 209 ? -9.602 5.367 -10.786 1.00 78.69 209 LEU A O 1
ATOM 1692 N N . GLU A 1 210 ? -11.512 4.520 -9.994 1.00 82.38 210 GLU A N 1
ATOM 1693 C CA . GLU A 1 210 ? -11.696 5.465 -8.897 1.00 82.38 210 GLU A CA 1
ATOM 1694 C C . GLU A 1 210 ? -11.534 4.726 -7.569 1.00 82.38 210 GLU A C 1
ATOM 1696 O O . GLU A 1 210 ? -12.010 3.600 -7.413 1.00 82.38 210 GLU A O 1
ATOM 1701 N N . ILE A 1 211 ? -10.875 5.358 -6.600 1.00 83.44 211 ILE A N 1
ATOM 1702 C CA . ILE A 1 211 ? -10.690 4.804 -5.258 1.00 83.44 211 ILE A CA 1
ATOM 1703 C C . ILE A 1 211 ? -11.305 5.788 -4.276 1.00 83.44 211 ILE A C 1
ATOM 1705 O O . ILE A 1 211 ? -10.878 6.938 -4.197 1.00 83.44 211 ILE A O 1
ATOM 1709 N N . ARG A 1 212 ? -12.298 5.341 -3.513 1.00 83.69 212 ARG A N 1
ATOM 1710 C CA . ARG A 1 212 ? -12.947 6.152 -2.481 1.00 83.69 212 ARG A CA 1
ATOM 1711 C C . ARG A 1 212 ? -12.562 5.634 -1.114 1.00 83.69 212 ARG A C 1
ATOM 1713 O O . ARG A 1 212 ? -12.760 4.461 -0.814 1.00 83.69 212 ARG A O 1
ATOM 1720 N N . ILE A 1 213 ? -12.013 6.513 -0.284 1.00 84.00 213 ILE A N 1
ATOM 1721 C CA . ILE A 1 213 ? -11.644 6.193 1.093 1.00 84.00 213 ILE A CA 1
ATOM 1722 C C . ILE A 1 213 ? -12.587 6.960 2.010 1.00 84.00 213 ILE A C 1
ATOM 1724 O O . ILE A 1 213 ? -12.496 8.181 2.115 1.00 84.00 213 ILE A O 1
ATOM 1728 N N . ASN A 1 214 ? -13.476 6.237 2.684 1.00 83.56 214 ASN A N 1
ATOM 1729 C CA . ASN A 1 214 ? -14.433 6.822 3.616 1.00 83.56 214 ASN A CA 1
ATOM 1730 C C . ASN A 1 214 ? -13.974 6.555 5.048 1.00 83.56 214 ASN A C 1
ATOM 1732 O O . ASN A 1 214 ? -13.573 5.443 5.386 1.00 83.56 214 ASN A O 1
ATOM 1736 N N . GLN A 1 215 ? -14.037 7.575 5.896 1.00 79.25 215 GLN A N 1
ATOM 1737 C CA . GLN A 1 215 ? -13.737 7.466 7.322 1.00 79.25 215 GLN A CA 1
ATOM 1738 C C . GLN A 1 215 ? -15.012 7.767 8.103 1.00 79.25 215 GLN A C 1
ATOM 1740 O O . GLN A 1 215 ? -15.678 8.765 7.825 1.00 79.25 215 GLN A O 1
ATOM 1745 N N . GLU A 1 216 ? -15.364 6.915 9.064 1.00 69.06 216 GLU A N 1
ATOM 1746 C CA . GLU A 1 216 ? -16.537 7.160 9.905 1.00 69.06 216 GLU A CA 1
ATOM 1747 C C . GLU A 1 216 ? -16.231 8.221 10.971 1.00 69.06 216 GLU A C 1
ATOM 1749 O O . GLU A 1 216 ? -15.190 8.200 11.635 1.00 69.06 216 GLU A O 1
ATOM 1754 N N . ASN A 1 217 ? -17.164 9.159 11.149 1.00 56.47 217 ASN A N 1
ATOM 1755 C CA . ASN A 1 217 ? -17.100 10.148 12.216 1.00 56.47 217 ASN A CA 1
ATOM 1756 C C . ASN A 1 217 ? -17.459 9.488 13.548 1.00 56.47 217 ASN A C 1
ATOM 1758 O O . ASN A 1 217 ? -18.635 9.275 13.836 1.00 56.47 217 ASN A O 1
ATOM 1762 N N . ASN A 1 218 ? -16.467 9.249 14.405 1.00 52.72 218 ASN A N 1
ATOM 1763 C CA . ASN A 1 218 ? -16.764 9.094 15.825 1.00 52.72 218 ASN A CA 1
ATOM 1764 C C . ASN A 1 218 ? -17.110 10.465 16.424 1.00 52.72 218 ASN A C 1
ATOM 1766 O O . ASN A 1 218 ? -16.507 11.480 16.068 1.00 52.72 218 ASN A O 1
ATOM 1770 N N . SER A 1 219 ? -18.059 10.469 17.359 1.00 43.53 219 SER A N 1
ATOM 1771 C CA . SER A 1 219 ? -18.668 11.634 18.024 1.00 43.53 219 SER A CA 1
ATOM 1772 C C . SER A 1 219 ? -17.698 12.619 18.698 1.00 43.53 219 SER A C 1
ATOM 1774 O O . SER A 1 219 ? -18.128 13.682 19.128 1.00 43.53 219 SER A O 1
ATOM 1776 N N . GLU A 1 220 ? -16.402 12.309 18.771 1.00 50.34 220 GLU A N 1
ATOM 1777 C CA . GLU A 1 220 ? -15.364 13.182 19.335 1.00 50.34 220 GLU A CA 1
ATOM 1778 C C . GLU A 1 220 ? -14.569 13.988 18.289 1.00 50.34 220 GLU A C 1
ATOM 1780 O O . GLU A 1 220 ? -13.685 14.752 18.661 1.00 50.34 220 GLU A O 1
ATOM 1785 N N . GLY A 1 221 ? -14.837 13.849 16.983 1.00 45.94 221 GLY A N 1
ATOM 1786 C CA . GLY A 1 221 ? -14.217 14.679 15.929 1.00 45.94 221 GLY A CA 1
ATOM 1787 C C . GLY A 1 221 ? -12.693 14.522 15.752 1.00 45.94 221 GLY A C 1
ATOM 1788 O O . GLY A 1 221 ? -12.112 15.102 14.839 1.00 45.94 221 GLY A O 1
ATOM 1789 N N . THR A 1 222 ? -12.034 13.709 16.578 1.00 50.47 222 THR A N 1
ATOM 1790 C CA . THR A 1 222 ? -10.573 13.588 16.680 1.00 50.47 222 THR A CA 1
ATOM 1791 C C . THR A 1 222 ? -9.981 12.397 15.926 1.00 50.47 222 THR A C 1
ATOM 1793 O O . THR A 1 222 ? -8.762 12.311 15.843 1.00 50.47 222 THR A O 1
ATOM 1796 N N . ASN A 1 223 ? -10.765 11.492 15.333 1.00 57.72 223 ASN A N 1
ATOM 1797 C CA . ASN A 1 223 ? -10.249 10.245 14.724 1.00 57.72 223 ASN A CA 1
ATOM 1798 C C . ASN A 1 223 ? -10.058 10.284 13.206 1.00 57.72 223 ASN A C 1
ATOM 1800 O O . ASN A 1 223 ? -9.811 9.253 12.586 1.00 57.72 223 ASN A O 1
ATOM 1804 N N . ARG A 1 224 ? -10.148 11.465 12.602 1.00 71.69 224 ARG A N 1
ATOM 1805 C CA . ARG A 1 224 ? -9.858 11.629 11.183 1.00 71.69 224 ARG A CA 1
ATOM 1806 C C . ARG A 1 224 ? -8.356 11.542 10.942 1.00 71.69 224 ARG A C 1
ATOM 1808 O O . ARG A 1 224 ? -7.580 12.246 11.582 1.00 71.69 224 ARG A O 1
ATOM 1815 N N . VAL A 1 225 ? -7.963 10.649 10.045 1.00 79.31 225 VAL A N 1
ATOM 1816 C CA . VAL A 1 225 ? -6.573 10.278 9.789 1.00 79.31 225 VAL A CA 1
ATOM 1817 C C . VAL A 1 225 ? -6.183 10.693 8.382 1.00 79.31 225 VAL A C 1
ATOM 1819 O O . VAL A 1 225 ? -6.860 10.373 7.407 1.00 79.31 225 VAL A O 1
ATOM 1822 N N . THR A 1 226 ? -5.054 11.381 8.275 1.00 86.12 226 THR A N 1
ATOM 1823 C CA . THR A 1 226 ? -4.387 11.602 6.996 1.00 86.12 226 THR A CA 1
ATOM 1824 C C . THR A 1 226 ? -3.762 10.292 6.532 1.00 86.12 226 THR A C 1
ATOM 1826 O O . THR A 1 226 ? -2.944 9.696 7.243 1.00 86.12 226 THR A O 1
ATOM 1829 N N . PHE A 1 227 ? -4.119 9.849 5.332 1.00 87.19 227 PHE A N 1
ATOM 1830 C CA . PHE A 1 227 ? -3.535 8.663 4.718 1.00 87.19 227 PHE A CA 1
ATOM 1831 C C . PHE A 1 227 ? -2.423 9.037 3.741 1.00 87.19 227 PHE A C 1
ATOM 1833 O O . PHE A 1 227 ? -2.405 10.107 3.145 1.00 87.19 227 PHE A O 1
ATOM 1840 N N . THR A 1 228 ? -1.480 8.130 3.561 1.00 87.69 228 THR A N 1
ATOM 1841 C CA . THR A 1 228 ? -0.555 8.105 2.438 1.00 87.69 228 THR A CA 1
ATOM 1842 C C . THR A 1 228 ? -0.947 6.925 1.565 1.00 87.69 228 THR A C 1
ATOM 1844 O O . THR A 1 228 ? -0.940 5.781 2.027 1.00 87.69 228 THR A O 1
ATOM 1847 N N . VAL A 1 229 ? -1.304 7.214 0.319 1.00 86.38 229 VAL A N 1
ATOM 1848 C CA . VAL A 1 229 ? -1.514 6.212 -0.723 1.00 86.38 229 VAL A CA 1
ATOM 1849 C C . VAL A 1 229 ? -0.208 6.027 -1.466 1.00 86.38 229 VAL A C 1
ATOM 1851 O O . VAL A 1 229 ? 0.386 6.992 -1.936 1.00 86.38 229 VAL A O 1
ATOM 1854 N N . ILE A 1 230 ? 0.238 4.784 -1.537 1.00 85.44 230 ILE A N 1
ATOM 1855 C CA . ILE A 1 230 ? 1.471 4.356 -2.175 1.00 85.44 230 ILE A CA 1
ATOM 1856 C C . ILE A 1 230 ? 1.062 3.465 -3.338 1.00 85.44 230 ILE A C 1
ATOM 1858 O O . ILE A 1 230 ? 0.587 2.348 -3.129 1.00 85.44 230 ILE A O 1
ATOM 1862 N N . THR A 1 231 ? 1.229 3.960 -4.557 1.00 83.44 231 THR A N 1
ATOM 1863 C CA . THR A 1 231 ? 1.020 3.147 -5.761 1.00 83.44 231 THR A CA 1
ATOM 1864 C C . THR A 1 231 ? 2.324 2.445 -6.113 1.00 83.44 231 THR A C 1
ATOM 1866 O O . THR A 1 231 ? 3.363 3.103 -6.137 1.00 83.44 231 THR A O 1
ATOM 1869 N N . HIS A 1 232 ? 2.280 1.141 -6.377 1.00 79.56 232 HIS A N 1
ATOM 1870 C CA . HIS A 1 232 ? 3.453 0.325 -6.697 1.00 79.56 232 HIS A CA 1
ATOM 1871 C C . HIS A 1 232 ? 3.136 -0.753 -7.743 1.00 79.56 232 HIS A C 1
ATOM 1873 O O . HIS A 1 232 ? 1.974 -1.025 -8.058 1.00 79.56 232 HIS A O 1
ATOM 1879 N N . GLU A 1 233 ? 4.182 -1.382 -8.284 1.00 75.38 233 GLU A N 1
ATOM 1880 C CA . GLU A 1 233 ? 4.031 -2.527 -9.181 1.00 75.38 233 GLU A CA 1
ATOM 1881 C C . GLU A 1 233 ? 3.292 -3.674 -8.467 1.00 75.38 233 GLU A C 1
ATOM 1883 O O . G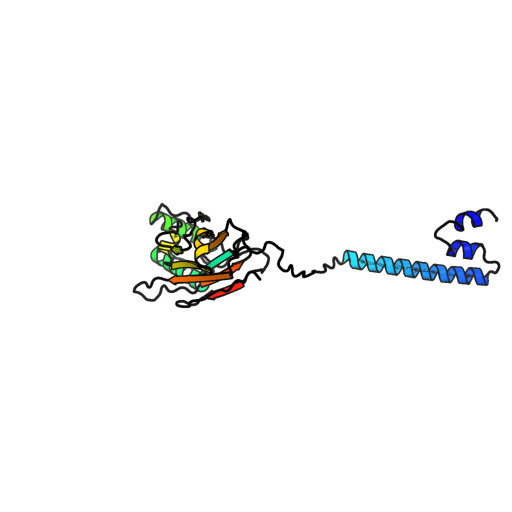LU A 1 233 ? 3.467 -3.928 -7.270 1.00 75.38 233 GLU A O 1
ATOM 1888 N N . ARG A 1 234 ? 2.410 -4.356 -9.200 1.00 73.69 234 ARG A N 1
ATOM 1889 C CA . ARG A 1 234 ? 1.600 -5.452 -8.661 1.00 73.69 234 ARG A CA 1
ATOM 1890 C C . ARG A 1 234 ? 2.483 -6.647 -8.294 1.00 73.69 234 ARG A C 1
ATOM 1892 O O . ARG A 1 234 ? 3.376 -7.015 -9.049 1.00 73.69 234 ARG A O 1
ATOM 1899 N N . GLY A 1 235 ? 2.196 -7.295 -7.166 1.00 69.06 235 GLY A N 1
ATOM 1900 C CA . GLY A 1 235 ? 2.987 -8.411 -6.648 1.00 69.06 235 GLY A CA 1
ATOM 1901 C C . GLY A 1 235 ? 4.278 -7.988 -5.943 1.00 69.06 235 GLY A C 1
ATOM 1902 O O . GLY A 1 235 ? 4.900 -8.821 -5.282 1.00 69.06 235 GLY A O 1
ATOM 1903 N N . GLU A 1 236 ? 4.662 -6.713 -6.023 1.00 67.38 236 GLU A N 1
ATOM 1904 C CA . GLU A 1 236 ? 5.715 -6.161 -5.183 1.00 67.38 236 GLU A CA 1
ATOM 1905 C C . GLU A 1 236 ? 5.151 -5.704 -3.839 1.00 67.38 236 GLU A C 1
ATOM 1907 O O . GLU A 1 236 ? 4.014 -5.243 -3.724 1.00 67.38 236 GLU A O 1
ATOM 1912 N N . LEU A 1 237 ? 5.978 -5.795 -2.799 1.00 62.62 237 LEU A N 1
ATOM 1913 C CA . LEU A 1 237 ? 5.690 -5.096 -1.557 1.00 62.62 237 LEU A CA 1
ATOM 1914 C C . LEU A 1 237 ? 6.024 -3.606 -1.745 1.00 62.62 237 LEU A C 1
ATOM 1916 O O . LEU A 1 237 ? 7.079 -3.293 -2.302 1.00 62.62 237 LEU A O 1
ATOM 1920 N N . PRO A 1 238 ? 5.218 -2.683 -1.192 1.00 52.53 238 PRO A N 1
ATOM 1921 C CA . PRO A 1 238 ? 5.386 -1.223 -1.308 1.00 52.53 238 PRO A CA 1
ATOM 1922 C C . PRO A 1 238 ? 6.707 -0.666 -0.732 1.00 52.53 238 PRO A C 1
ATOM 1924 O O . PRO A 1 238 ? 6.908 0.545 -0.708 1.00 52.53 238 PRO A O 1
ATOM 1927 N N . PHE A 1 239 ? 7.604 -1.529 -0.242 1.00 57.31 239 PHE A N 1
ATOM 1928 C CA . PHE A 1 239 ? 8.889 -1.189 0.381 1.00 57.31 239 PHE A CA 1
ATOM 1929 C C . PHE A 1 239 ? 10.081 -1.854 -0.319 1.00 57.31 239 PHE A C 1
ATOM 1931 O O . PHE A 1 239 ? 11.130 -2.046 0.298 1.00 57.31 239 PHE A O 1
ATOM 1938 N N . SER A 1 240 ? 9.906 -2.224 -1.592 1.00 52.44 240 SER A N 1
ATOM 1939 C CA . SER A 1 240 ? 10.992 -2.572 -2.512 1.00 52.44 240 SER A CA 1
ATOM 1940 C C . SER A 1 240 ? 12.124 -1.537 -2.421 1.00 52.44 240 SER A C 1
ATOM 1942 O O . SER A 1 240 ? 11.878 -0.343 -2.259 1.00 52.44 240 SER A O 1
ATOM 1944 N N . ALA A 1 241 ? 13.381 -1.987 -2.495 1.00 47.25 241 ALA A N 1
ATOM 1945 C CA . ALA A 1 241 ? 14.560 -1.118 -2.389 1.00 47.25 241 ALA A CA 1
ATOM 1946 C C . ALA A 1 241 ? 14.683 -0.111 -3.553 1.00 47.25 241 ALA A C 1
ATOM 1948 O O . ALA A 1 241 ? 15.545 0.767 -3.524 1.00 47.25 241 ALA A O 1
ATOM 1949 N N . TYR A 1 242 ? 13.830 -0.248 -4.568 1.00 49.88 242 TYR A N 1
ATOM 1950 C CA . TYR A 1 242 ? 13.737 0.641 -5.711 1.00 49.88 242 TYR A CA 1
ATOM 1951 C C . TYR A 1 242 ? 12.579 1.622 -5.492 1.00 49.88 242 TYR A C 1
ATOM 1953 O O . TYR A 1 242 ? 11.445 1.213 -5.253 1.00 49.88 242 TYR A O 1
ATOM 1961 N N . ASP A 1 243 ? 12.871 2.921 -5.573 1.00 52.22 243 ASP A N 1
ATOM 1962 C CA . ASP A 1 243 ? 11.960 4.050 -5.310 1.00 52.22 243 ASP A CA 1
ATOM 1963 C C . ASP A 1 243 ? 10.909 4.224 -6.435 1.00 52.22 243 ASP A C 1
ATOM 1965 O O . ASP A 1 243 ? 10.731 5.295 -7.007 1.00 52.22 243 ASP A O 1
ATOM 1969 N N . ARG A 1 244 ? 10.248 3.129 -6.831 1.00 62.28 244 ARG A N 1
ATOM 1970 C CA . ARG A 1 244 ? 9.265 3.052 -7.926 1.00 62.28 244 ARG A CA 1
ATOM 1971 C C . ARG A 1 244 ? 7.837 3.215 -7.420 1.00 62.28 244 ARG A C 1
ATOM 1973 O O . ARG A 1 244 ? 6.937 2.479 -7.821 1.00 62.28 244 ARG A O 1
ATOM 1980 N N . HIS A 1 245 ? 7.631 4.129 -6.485 1.00 68.12 245 HIS A N 1
ATOM 1981 C CA . HIS A 1 245 ? 6.334 4.291 -5.855 1.00 68.12 245 HIS A CA 1
ATOM 1982 C C . HIS A 1 245 ? 5.892 5.749 -5.846 1.00 68.12 245 HIS A C 1
ATOM 1984 O O . HIS A 1 245 ? 6.680 6.668 -5.630 1.00 68.12 245 HIS A O 1
ATOM 1990 N N . ILE A 1 246 ? 4.602 5.958 -6.087 1.00 71.69 246 ILE A N 1
ATOM 1991 C CA . ILE A 1 246 ? 3.994 7.288 -6.064 1.00 71.69 246 ILE A CA 1
ATOM 1992 C C . ILE A 1 246 ? 3.307 7.450 -4.716 1.00 71.69 246 ILE A C 1
ATOM 1994 O O . ILE A 1 246 ? 2.371 6.708 -4.413 1.00 71.69 246 ILE A O 1
ATOM 1998 N N . HIS A 1 247 ? 3.775 8.415 -3.921 1.00 77.81 247 HIS A N 1
ATOM 1999 C CA . HIS A 1 247 ? 3.135 8.806 -2.666 1.00 77.81 247 HIS A CA 1
ATOM 2000 C C . HIS A 1 247 ? 2.138 9.928 -2.911 1.00 77.81 247 HIS A C 1
ATOM 2002 O O . HIS A 1 247 ? 2.496 10.997 -3.405 1.00 77.81 247 HIS A O 1
ATOM 2008 N N . THR A 1 248 ? 0.904 9.726 -2.479 1.00 80.19 248 THR A N 1
ATOM 2009 C CA . THR A 1 248 ? -0.114 10.773 -2.438 1.00 80.19 248 THR A CA 1
ATOM 2010 C C . THR A 1 248 ? -0.630 10.896 -1.016 1.00 80.19 248 THR A C 1
ATOM 2012 O O . THR A 1 248 ? -1.107 9.927 -0.427 1.00 80.19 248 THR A O 1
ATOM 2015 N N . ILE A 1 249 ? -0.499 12.088 -0.441 1.00 81.75 249 ILE A N 1
ATOM 2016 C CA . ILE A 1 249 ? -1.041 12.386 0.883 1.00 81.75 249 ILE A CA 1
ATOM 2017 C C . ILE A 1 249 ? -2.510 12.758 0.708 1.00 81.75 249 ILE A C 1
ATOM 2019 O O . ILE A 1 249 ? -2.837 13.642 -0.079 1.00 81.75 249 ILE A O 1
ATOM 2023 N N . LEU A 1 250 ? -3.371 12.080 1.456 1.00 79.56 250 LEU A N 1
ATOM 2024 C CA . LEU A 1 250 ? -4.811 12.270 1.476 1.00 79.56 250 LEU A CA 1
ATOM 2025 C C . LEU A 1 250 ? -5.228 12.831 2.832 1.00 79.56 250 LEU A C 1
ATOM 2027 O O . LEU A 1 250 ? -5.313 12.073 3.806 1.00 79.56 250 LEU A O 1
ATOM 2031 N N . PRO A 1 251 ? -5.471 14.148 2.925 1.00 74.62 251 PRO A N 1
ATOM 2032 C CA . PRO A 1 251 ? -6.106 14.733 4.094 1.00 74.62 251 PRO A CA 1
ATOM 2033 C C . PRO A 1 251 ? -7.496 14.118 4.330 1.00 74.62 251 PRO A C 1
ATOM 2035 O O . PRO A 1 251 ? -8.125 13.617 3.392 1.00 74.62 251 PRO A O 1
ATOM 2038 N N . PRO A 1 252 ? -8.023 14.164 5.559 1.00 68.50 252 PRO A N 1
ATOM 2039 C CA . PRO A 1 252 ? -9.395 13.748 5.819 1.00 68.50 252 PRO A CA 1
ATOM 2040 C C . PRO A 1 252 ? -10.411 14.514 4.964 1.00 68.50 252 PRO A C 1
ATOM 2042 O O . PRO A 1 252 ? -10.163 15.659 4.598 1.00 68.50 252 PRO A O 1
ATOM 2045 N N . GLU A 1 253 ? -11.553 13.884 4.671 1.00 62.62 253 GLU A N 1
ATOM 2046 C CA . GLU A 1 253 ? -12.630 14.447 3.829 1.00 62.62 253 GLU A CA 1
ATOM 2047 C C . GLU A 1 253 ? -12.217 14.819 2.399 1.00 62.62 253 GLU A C 1
ATOM 2049 O O . GLU A 1 253 ? -12.945 15.525 1.704 1.00 62.62 253 GLU A O 1
ATOM 2054 N N . THR A 1 254 ? -11.073 14.323 1.926 1.00 58.25 254 THR A N 1
ATOM 2055 C CA . THR A 1 254 ? -10.686 14.499 0.528 1.00 58.25 254 THR A CA 1
ATOM 2056 C C . THR A 1 254 ? -11.154 13.314 -0.304 1.00 58.25 254 THR A C 1
ATOM 2058 O O . THR A 1 254 ? -10.807 12.163 -0.044 1.00 58.25 254 THR A O 1
ATOM 2061 N N . SER A 1 255 ? -11.953 13.596 -1.332 1.00 56.22 255 SER A N 1
ATOM 2062 C CA . SER A 1 255 ? -12.157 12.660 -2.432 1.00 56.22 255 SER A CA 1
ATOM 2063 C C . SER A 1 255 ? -10.964 12.785 -3.371 1.00 56.22 255 SER A C 1
ATOM 2065 O O . SER A 1 255 ? -10.769 13.842 -3.978 1.00 56.22 255 SER A O 1
ATOM 2067 N N . VAL A 1 256 ? -10.164 11.731 -3.496 1.00 56.94 256 VAL A N 1
ATOM 2068 C CA . VAL A 1 256 ? -9.071 11.705 -4.468 1.00 56.94 256 VAL A CA 1
ATOM 2069 C C . VAL A 1 256 ? -9.313 10.603 -5.473 1.00 56.94 256 VAL A C 1
ATOM 2071 O O . VAL A 1 256 ? -9.213 9.419 -5.177 1.00 56.94 256 VAL A O 1
ATOM 2074 N N . SER A 1 257 ? -9.615 11.028 -6.691 1.00 56.66 257 SER A N 1
ATOM 2075 C CA . SER A 1 257 ? -9.675 10.156 -7.851 1.00 56.66 257 SER A CA 1
ATOM 2076 C C . SER A 1 257 ? -8.256 10.002 -8.395 1.00 56.66 257 SER A C 1
ATOM 2078 O O . SER A 1 257 ? -7.671 10.959 -8.905 1.00 56.66 257 SER A O 1
ATOM 2080 N N . LEU A 1 258 ? -7.679 8.810 -8.250 1.00 59.50 258 LEU A N 1
ATOM 2081 C CA . LEU A 1 258 ? -6.397 8.467 -8.862 1.00 59.50 258 LEU A CA 1
ATOM 2082 C C . LEU A 1 258 ? -6.658 7.875 -10.242 1.00 59.50 258 LEU A C 1
ATOM 2084 O O . LEU A 1 258 ? -7.220 6.795 -10.355 1.00 59.50 258 LEU A O 1
ATOM 2088 N N . TYR A 1 259 ? -6.259 8.593 -11.288 1.00 58.38 259 TYR A N 1
ATOM 2089 C CA . TYR A 1 259 ? -6.491 8.175 -12.664 1.00 58.38 259 TYR A CA 1
ATOM 2090 C C . TYR A 1 259 ? -5.324 7.321 -13.136 1.00 58.38 259 TYR A C 1
ATOM 2092 O O . TYR A 1 259 ? -4.201 7.804 -13.279 1.00 58.38 259 TYR A O 1
ATOM 2100 N N . PHE A 1 260 ? -5.614 6.060 -13.418 1.00 60.38 260 PHE A N 1
ATOM 2101 C CA . PHE A 1 260 ? -4.710 5.191 -14.149 1.00 60.38 260 PHE A CA 1
ATOM 2102 C C . PHE A 1 260 ? -5.330 4.923 -15.521 1.00 60.38 260 PHE A C 1
ATOM 2104 O O . PHE A 1 260 ? -6.546 4.771 -15.628 1.00 60.38 260 PHE A O 1
ATOM 2111 N N . SER A 1 261 ? -4.512 4.927 -16.568 1.00 51.00 261 SER A N 1
ATOM 2112 C CA . SER A 1 261 ? -4.956 4.674 -17.937 1.00 51.00 261 SER A CA 1
ATOM 2113 C C . SER A 1 261 ? -4.031 3.651 -18.572 1.00 51.00 261 SER A C 1
ATOM 2115 O O . SER A 1 261 ? -2.812 3.838 -18.574 1.00 51.00 261 SER A O 1
ATOM 2117 N N . SER A 1 262 ? -4.614 2.582 -19.104 1.00 45.88 262 SER A N 1
ATOM 2118 C CA . SER A 1 262 ? -3.985 1.721 -20.099 1.00 45.88 262 SER A CA 1
ATOM 2119 C C . SER A 1 262 ? -4.188 2.366 -21.477 1.00 45.88 262 SER A C 1
ATOM 2121 O O . SER A 1 262 ? -5.302 2.373 -22.006 1.00 45.88 262 SER A O 1
ATOM 2123 N N . LEU A 1 263 ? -3.143 2.977 -22.035 1.00 43.28 263 LEU A N 1
ATOM 2124 C CA . LEU A 1 263 ? -3.150 3.578 -23.381 1.00 43.28 263 LEU A CA 1
ATOM 2125 C C . LEU A 1 263 ? -2.847 2.549 -24.479 1.00 43.28 263 LEU A C 1
ATOM 2127 O O . LEU A 1 263 ? -1.904 1.757 -24.280 1.00 43.28 263 LEU A O 1
#

Foldseek 3Di:
DPPVLVVCVPDPNVLVSQLVPPPDPVSNVVSVVVVVVVVVVVVVVVVVVVVVVVVVDDDDDPDDDPDPPLPLFAWKKKKFFALVLLLVLLVVLCVVLVHDDDDDSRQCVPPVSVVSSVVSVCVVPVQADLDKDKDKDAQLPQKDWLPPHDPHVVCVSRFTKMKGKQWPPNVCSNQKIKMKIWNQDDPRGRTMIMIGIDGPDSPDRTAWMFMFMGGDDDPVNPRFTWMWMWTHGPPDDSVPPDPRIDTDIHGGPDRDGDTDGSD

Radius of gyration: 33.81 Å; chains: 1; bounding box: 90×33×81 Å